Protein AF-A0A133UL22-F1 (afdb_monomer_lite)

Organism: NCBI:txid1698266

Sequence (273 aa):
MSITKVENKSDILEKDETFLEKEDNTPSPSKIKEKVETVENEIEDLLSSQWSYAKQMLKFSFSSWIFGLSFFIASLIIYKGPEFLLKIPPLSLSLLVGACAAPITIASIFLRNKNKRIQKLKNKKSKLLSQYEKALILSEKKKEEILHSLLRHDVKNKIRIAQGYHKILQKFELSEEVKDYLKKANKAIRKSTDIIEKVRTLREIRNENMVKNIKINPILEKLIANNKDIADQNNIQIKKKATDCKIRGGELLEELFSNLIENSIKHSNGNKI

Radius of gyration: 40.69 Å; chains: 1; bounding box: 82×51×120 Å

Structure (mmCIF, N/CA/C/O backbone):
data_AF-A0A133UL22-F1
#
_entry.id   AF-A0A133UL22-F1
#
loop_
_atom_site.group_PDB
_atom_site.id
_atom_site.type_symbol
_atom_site.label_atom_id
_atom_site.label_alt_id
_atom_site.label_comp_id
_atom_site.label_asym_id
_atom_site.label_entity_id
_atom_site.label_seq_id
_atom_site.pdbx_PDB_ins_code
_atom_site.Cartn_x
_atom_site.Cartn_y
_atom_site.Cartn_z
_atom_site.occupancy
_atom_site.B_iso_or_equiv
_atom_site.auth_seq_id
_atom_site.auth_comp_id
_atom_site.auth_asym_id
_atom_site.auth_atom_id
_atom_site.pdbx_PDB_model_num
ATOM 1 N N . MET A 1 1 ? 49.008 -25.487 -25.900 1.00 32.69 1 MET A N 1
ATOM 2 C CA . MET A 1 1 ? 49.027 -25.010 -24.501 1.00 32.69 1 MET A CA 1
ATOM 3 C C . MET A 1 1 ? 48.765 -23.510 -24.567 1.00 32.69 1 MET A C 1
ATOM 5 O O . MET A 1 1 ? 49.600 -22.813 -25.106 1.00 32.69 1 MET A O 1
ATOM 9 N N . SER A 1 2 ? 47.609 -22.935 -24.260 1.00 32.78 2 SER A N 1
ATOM 10 C CA . SER A 1 2 ? 46.341 -23.421 -23.724 1.00 32.78 2 SER A CA 1
ATOM 11 C C . SER A 1 2 ? 45.253 -22.489 -24.273 1.00 32.78 2 SER A C 1
ATOM 13 O O . SER A 1 2 ? 45.445 -21.277 -24.305 1.00 32.78 2 SER A O 1
ATOM 15 N N . ILE A 1 3 ? 44.142 -23.050 -24.752 1.00 30.89 3 ILE A N 1
ATOM 16 C CA . ILE A 1 3 ? 42.987 -22.295 -25.250 1.00 30.89 3 ILE A CA 1
ATOM 17 C C . ILE A 1 3 ? 42.166 -21.895 -24.023 1.00 30.89 3 ILE A C 1
ATOM 19 O O . ILE A 1 3 ? 41.494 -22.733 -23.424 1.00 30.89 3 ILE A O 1
ATOM 23 N N . THR A 1 4 ? 42.264 -20.635 -23.604 1.00 34.78 4 THR A N 1
ATOM 24 C CA . THR A 1 4 ? 41.482 -20.118 -22.479 1.00 34.78 4 THR A CA 1
ATOM 25 C C . THR A 1 4 ? 40.051 -19.866 -22.942 1.00 34.78 4 THR A C 1
ATOM 27 O O . THR A 1 4 ? 39.768 -18.993 -23.760 1.00 34.78 4 THR A O 1
ATOM 30 N N . LYS A 1 5 ? 39.165 -20.703 -22.415 1.00 39.56 5 LYS A N 1
ATOM 31 C CA . LYS A 1 5 ? 37.714 -20.724 -22.560 1.00 39.56 5 LYS A CA 1
ATOM 32 C C . LYS A 1 5 ? 37.115 -19.365 -22.163 1.00 39.56 5 LYS A C 1
ATOM 34 O O . LYS A 1 5 ? 36.991 -19.057 -20.982 1.00 39.56 5 LYS A O 1
ATOM 39 N N . VAL A 1 6 ? 36.755 -18.544 -23.149 1.00 39.84 6 VAL A N 1
ATOM 40 C CA . VAL A 1 6 ? 35.890 -17.373 -22.947 1.00 39.84 6 VAL A CA 1
ATOM 41 C C . VAL A 1 6 ? 34.466 -17.904 -22.818 1.00 39.84 6 VAL A C 1
ATOM 43 O O . VAL A 1 6 ? 33.781 -18.131 -23.812 1.00 39.84 6 VAL A O 1
ATOM 46 N N . GLU A 1 7 ? 34.044 -18.186 -21.587 1.00 38.69 7 GLU A N 1
ATOM 47 C CA . GLU A 1 7 ? 32.639 -18.459 -21.294 1.00 38.69 7 GLU A CA 1
ATOM 48 C C . GLU A 1 7 ? 31.813 -17.206 -21.605 1.00 38.69 7 GLU A C 1
ATOM 50 O O . GLU A 1 7 ? 32.051 -16.110 -21.092 1.00 38.69 7 GLU A O 1
ATOM 55 N N . ASN A 1 8 ? 30.877 -17.371 -22.536 1.00 39.22 8 ASN A N 1
ATOM 56 C CA . ASN A 1 8 ? 30.059 -16.312 -23.090 1.00 39.22 8 ASN A CA 1
ATOM 57 C C . ASN A 1 8 ? 29.071 -15.831 -22.016 1.00 39.22 8 ASN A C 1
ATOM 59 O O . ASN A 1 8 ? 28.262 -16.601 -21.501 1.00 39.22 8 ASN A O 1
ATOM 63 N N . LYS A 1 9 ? 29.120 -14.542 -21.666 1.00 47.91 9 LYS A N 1
ATOM 64 C CA . LYS A 1 9 ? 28.304 -13.934 -20.594 1.00 47.91 9 LYS A CA 1
ATOM 65 C C . LYS A 1 9 ? 26.791 -13.970 -20.889 1.00 47.91 9 LYS A C 1
ATOM 67 O O . LYS A 1 9 ? 25.994 -13.694 -20.000 1.00 47.91 9 LYS A O 1
ATOM 72 N N . SER A 1 10 ? 26.394 -14.325 -22.117 1.00 44.38 10 SER A N 1
ATOM 73 C CA . SER A 1 10 ? 25.010 -14.644 -22.495 1.00 44.38 10 SER A CA 1
ATOM 74 C C . SER A 1 10 ? 24.503 -15.953 -21.889 1.00 44.38 10 SER A C 1
ATOM 76 O O . SER A 1 10 ? 23.335 -16.026 -21.524 1.00 44.38 10 SER A O 1
ATOM 78 N N . ASP A 1 11 ? 25.372 -16.950 -21.724 1.00 40.31 11 ASP A N 1
ATOM 79 C CA . ASP A 1 11 ? 24.979 -18.311 -21.324 1.00 40.31 11 ASP A CA 1
ATOM 80 C C . ASP A 1 11 ? 24.780 -18.410 -19.803 1.00 40.31 11 ASP A C 1
ATOM 82 O O . ASP A 1 11 ? 24.043 -19.255 -19.299 1.00 40.31 11 ASP A O 1
ATOM 86 N N . ILE A 1 12 ? 25.379 -17.475 -19.057 1.00 47.16 12 ILE A N 1
ATOM 87 C CA . ILE A 1 12 ? 25.137 -17.278 -17.621 1.00 47.16 12 ILE A CA 1
ATOM 88 C C . ILE A 1 12 ? 23.704 -16.757 -17.386 1.00 47.16 12 ILE A C 1
ATOM 90 O O . ILE A 1 12 ? 23.086 -17.074 -16.374 1.00 47.16 12 ILE A O 1
ATOM 94 N N . LEU A 1 13 ? 23.140 -16.005 -18.340 1.00 47.38 13 LEU A N 1
ATOM 95 C CA . LEU A 1 13 ? 21.839 -15.342 -18.204 1.00 47.38 13 LEU A CA 1
ATOM 96 C C . LEU A 1 13 ? 20.642 -16.236 -18.567 1.00 47.38 13 LEU A C 1
ATOM 98 O O . LEU A 1 13 ? 19.561 -16.008 -18.029 1.00 47.38 13 LEU A O 1
ATOM 102 N N . GLU A 1 14 ? 20.818 -17.250 -19.421 1.00 49.66 14 GLU A N 1
ATOM 103 C CA . GLU A 1 14 ? 19.775 -18.259 -19.693 1.00 49.66 14 GLU A CA 1
ATOM 104 C C . GLU A 1 14 ? 19.592 -19.226 -18.512 1.00 49.66 14 GLU A C 1
ATOM 106 O O . GLU A 1 14 ? 18.467 -19.598 -18.177 1.00 49.66 14 GLU A O 1
ATOM 111 N N . LYS A 1 15 ? 20.673 -19.567 -17.796 1.00 46.78 15 LYS A N 1
ATOM 112 C CA . LYS A 1 15 ? 20.584 -20.374 -16.565 1.00 46.78 15 LYS A CA 1
ATOM 113 C C . LYS A 1 15 ? 19.775 -19.684 -15.461 1.00 46.78 15 LYS A C 1
ATOM 115 O O . LYS A 1 15 ? 19.022 -20.351 -14.752 1.00 46.78 15 LYS A O 1
ATOM 120 N N . ASP A 1 16 ? 19.858 -18.360 -15.360 1.00 48.16 16 ASP A N 1
ATOM 121 C CA . ASP A 1 16 ? 19.094 -17.580 -14.378 1.00 48.16 16 ASP A CA 1
ATOM 122 C C . ASP A 1 16 ? 17.591 -17.490 -14.693 1.00 48.16 16 ASP A C 1
ATOM 124 O O . ASP A 1 16 ? 16.791 -17.280 -13.777 1.00 48.16 16 ASP A O 1
ATOM 128 N N . GLU A 1 17 ? 17.176 -17.678 -15.951 1.00 47.56 17 GLU A N 1
ATOM 129 C CA . GLU A 1 17 ? 15.751 -17.753 -16.309 1.00 47.56 17 GLU A CA 1
ATOM 130 C C . GLU A 1 17 ? 15.117 -19.060 -15.806 1.00 47.56 17 GLU A C 1
ATOM 132 O O . GLU A 1 17 ? 14.019 -19.021 -15.255 1.00 47.56 17 GLU A O 1
ATOM 137 N N . THR A 1 18 ? 15.847 -20.183 -15.847 1.00 45.31 18 THR A N 1
ATOM 138 C CA . THR A 1 18 ? 15.368 -21.474 -15.306 1.00 45.31 18 THR A CA 1
ATOM 139 C C . THR A 1 18 ? 15.328 -21.549 -13.775 1.00 45.31 18 THR A C 1
ATOM 141 O O . THR A 1 18 ? 14.604 -22.369 -13.211 1.00 45.31 18 THR A O 1
ATOM 144 N N . PHE A 1 19 ? 16.061 -20.683 -13.067 1.00 42.75 19 PHE A N 1
ATOM 145 C CA . PHE A 1 19 ? 16.041 -20.644 -11.598 1.00 42.75 19 PHE A CA 1
ATOM 146 C C . PHE A 1 19 ? 14.815 -19.901 -11.035 1.00 42.75 19 PHE A C 1
ATOM 148 O O . PHE A 1 19 ? 14.445 -20.100 -9.879 1.00 42.75 19 PHE A O 1
ATOM 155 N N . LEU A 1 20 ? 14.161 -19.058 -11.840 1.00 46.03 20 LEU A N 1
ATOM 156 C CA . LEU A 1 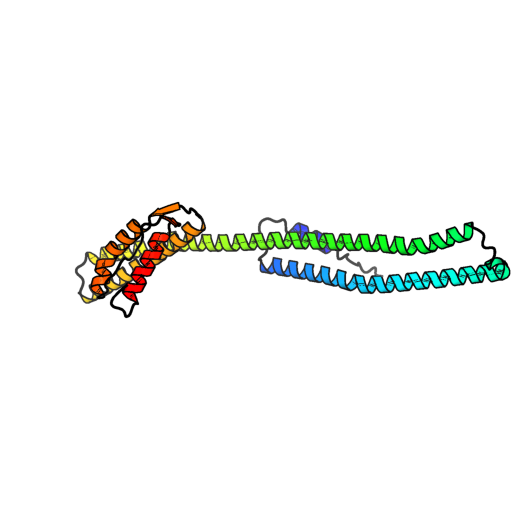20 ? 13.077 -18.173 -11.394 1.00 46.03 20 LEU A CA 1
ATOM 157 C C . LEU A 1 20 ? 11.663 -18.728 -11.634 1.00 46.03 20 LEU A C 1
ATOM 159 O O . LEU A 1 20 ? 10.696 -18.076 -11.248 1.00 46.03 20 LEU A O 1
ATOM 163 N N . GLU A 1 21 ? 11.538 -19.917 -12.228 1.00 45.09 21 GLU A N 1
ATOM 164 C CA . GLU A 1 21 ? 10.256 -20.613 -12.430 1.00 45.09 21 GLU A CA 1
ATOM 165 C C . GLU A 1 21 ? 9.925 -21.635 -11.329 1.00 45.09 21 GLU A C 1
ATOM 167 O O . GLU A 1 21 ? 8.843 -22.216 -11.344 1.00 45.09 21 GLU A O 1
ATOM 172 N N . LYS A 1 22 ? 10.802 -21.845 -10.334 1.00 40.06 22 LYS A N 1
ATOM 173 C CA . LYS A 1 22 ? 10.479 -22.715 -9.192 1.00 40.06 22 LYS A CA 1
ATOM 174 C C . LYS A 1 22 ? 9.630 -21.977 -8.157 1.00 40.06 22 LYS A C 1
ATOM 176 O O . LYS A 1 22 ? 10.065 -21.015 -7.526 1.00 40.06 22 LYS A O 1
ATOM 181 N N . GLU A 1 23 ? 8.428 -22.503 -7.985 1.00 42.91 23 GLU A N 1
ATOM 182 C CA . GLU A 1 23 ? 7.239 -21.976 -7.310 1.00 42.91 23 GLU A CA 1
ATOM 183 C C . GLU A 1 23 ? 7.347 -21.728 -5.788 1.00 42.91 23 GLU A C 1
ATOM 185 O O . GLU A 1 23 ? 6.331 -21.527 -5.141 1.00 42.91 23 GLU A O 1
ATOM 190 N N . ASP A 1 24 ? 8.548 -21.668 -5.200 1.00 44.84 24 ASP A N 1
ATOM 191 C CA . ASP A 1 24 ? 8.712 -21.589 -3.733 1.00 44.84 24 ASP A CA 1
ATOM 192 C C . ASP A 1 24 ? 9.655 -20.483 -3.234 1.00 44.84 24 ASP A C 1
ATOM 194 O O . ASP A 1 24 ? 9.992 -20.398 -2.057 1.00 44.84 24 ASP A O 1
ATOM 198 N N . ASN A 1 25 ? 10.082 -19.579 -4.116 1.00 49.69 25 ASN A N 1
ATOM 199 C CA . ASN A 1 25 ? 10.890 -18.424 -3.731 1.00 49.69 25 ASN A CA 1
ATOM 200 C C . ASN A 1 25 ? 10.448 -17.190 -4.507 1.00 49.69 25 ASN A C 1
ATOM 202 O O . ASN A 1 25 ? 11.162 -16.730 -5.396 1.00 49.69 25 ASN A O 1
ATOM 206 N N . THR A 1 26 ? 9.292 -16.608 -4.168 1.00 55.91 26 THR A N 1
ATOM 207 C CA . THR A 1 26 ? 9.007 -15.232 -4.600 1.00 55.91 26 THR A CA 1
ATOM 208 C C . THR A 1 26 ? 10.126 -14.341 -4.054 1.00 55.91 26 THR A C 1
ATOM 210 O O . THR A 1 26 ? 10.247 -14.207 -2.830 1.00 55.91 26 THR A O 1
ATOM 213 N N . PRO A 1 27 ? 10.998 -13.780 -4.909 1.00 60.22 27 PRO A N 1
ATOM 214 C CA . PRO A 1 27 ? 12.161 -13.056 -4.433 1.00 60.22 27 PRO A CA 1
ATOM 215 C C . PRO A 1 27 ? 11.708 -11.827 -3.638 1.00 60.22 27 PRO A C 1
ATOM 217 O O . PRO A 1 27 ? 10.779 -11.129 -4.039 1.00 60.22 27 PRO A O 1
ATOM 220 N N . SER A 1 28 ? 12.361 -11.576 -2.497 1.00 70.56 28 SER A N 1
ATOM 221 C CA . SER A 1 28 ? 12.118 -10.389 -1.664 1.00 70.56 28 SER A CA 1
ATOM 222 C C . SER A 1 28 ? 12.063 -9.119 -2.531 1.00 70.56 28 SER A C 1
ATOM 224 O O . SER A 1 28 ? 12.903 -8.992 -3.430 1.00 70.56 28 SER A O 1
ATOM 226 N N . PRO A 1 29 ? 11.162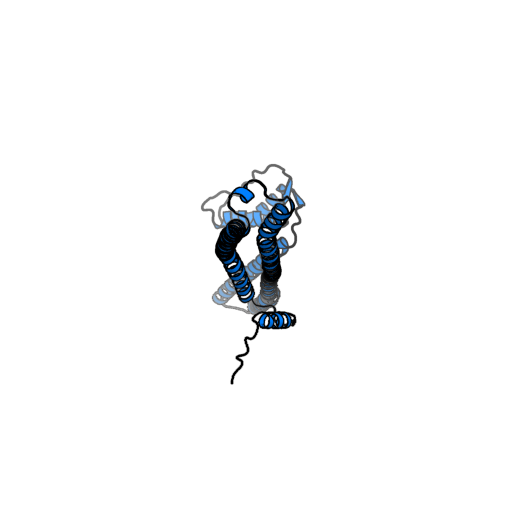 -8.153 -2.254 1.00 75.50 29 PRO A N 1
ATOM 227 C CA . PRO A 1 29 ? 11.090 -6.890 -2.993 1.00 75.50 29 PRO A CA 1
ATOM 228 C C . PRO A 1 29 ? 12.455 -6.202 -3.152 1.00 75.50 29 PRO A C 1
ATOM 230 O O . PRO A 1 29 ? 12.747 -5.649 -4.209 1.00 75.50 29 PRO A O 1
ATOM 233 N N . SER A 1 30 ? 13.335 -6.317 -2.150 1.00 76.31 30 SER A N 1
ATOM 234 C CA . SER A 1 30 ? 14.715 -5.821 -2.214 1.00 76.31 30 SER A CA 1
ATOM 235 C C . SER A 1 30 ? 15.546 -6.459 -3.334 1.00 76.31 30 SER A C 1
ATOM 237 O O . SER A 1 30 ? 16.194 -5.742 -4.090 1.00 76.31 30 SER A O 1
ATOM 239 N N . LYS A 1 31 ? 15.476 -7.786 -3.499 1.00 78.81 31 LYS A N 1
ATOM 240 C CA . LYS A 1 31 ? 16.188 -8.522 -4.559 1.00 78.81 31 LYS A CA 1
ATOM 241 C C . LYS A 1 31 ? 15.656 -8.178 -5.949 1.00 78.81 31 LYS A C 1
ATOM 243 O O . LYS A 1 31 ? 16.409 -8.163 -6.917 1.00 78.81 31 LYS A O 1
ATOM 248 N N . ILE A 1 32 ? 14.351 -7.920 -6.070 1.00 78.81 32 ILE A N 1
ATOM 249 C CA . ILE A 1 32 ? 13.764 -7.498 -7.348 1.00 78.81 32 ILE A CA 1
ATOM 250 C C . ILE A 1 32 ? 14.211 -6.069 -7.684 1.00 78.81 32 ILE A C 1
ATOM 252 O O . ILE A 1 32 ? 14.599 -5.820 -8.822 1.00 78.81 32 ILE A O 1
ATOM 256 N N . LYS A 1 33 ? 14.226 -5.158 -6.701 1.00 79.75 33 LYS A N 1
ATOM 257 C CA . LYS A 1 33 ? 14.720 -3.783 -6.870 1.00 79.75 33 LYS A CA 1
ATOM 258 C C . LYS A 1 33 ? 16.176 -3.754 -7.345 1.00 79.75 33 LYS A C 1
ATOM 260 O O . LYS A 1 33 ? 16.473 -3.075 -8.319 1.00 79.75 33 LYS A O 1
ATOM 265 N N . GLU A 1 34 ? 17.044 -4.551 -6.728 1.00 85.12 34 GLU A N 1
ATOM 266 C CA . GLU A 1 34 ? 18.455 -4.688 -7.121 1.00 85.12 34 GLU A CA 1
ATOM 267 C C . GLU A 1 34 ? 18.609 -5.168 -8.577 1.00 85.12 34 GLU A C 1
ATOM 269 O O . GLU A 1 34 ? 19.404 -4.631 -9.351 1.00 85.12 34 GLU A O 1
ATOM 274 N N . LYS A 1 35 ? 17.792 -6.144 -8.998 1.00 81.56 35 LYS A N 1
ATOM 275 C CA . LYS A 1 35 ? 17.768 -6.604 -10.395 1.00 81.56 35 LYS A CA 1
ATOM 276 C C . LYS A 1 35 ? 17.259 -5.529 -11.359 1.00 81.56 35 LYS A C 1
ATOM 278 O O . LYS A 1 35 ? 17.774 -5.443 -12.470 1.00 81.56 35 LYS A O 1
ATOM 283 N N . VAL A 1 36 ? 16.264 -4.729 -10.968 1.00 84.56 36 VAL A N 1
ATOM 284 C CA . VAL A 1 36 ? 15.774 -3.599 -11.781 1.00 84.56 36 VAL A CA 1
ATOM 285 C C . VAL A 1 36 ? 16.879 -2.564 -11.972 1.00 84.56 36 VAL A C 1
ATOM 287 O O . VAL A 1 36 ? 17.134 -2.177 -13.108 1.00 84.56 36 VAL A O 1
ATOM 290 N N . GLU A 1 37 ? 17.570 -2.191 -10.898 1.00 85.88 37 GLU A N 1
ATOM 291 C CA . GLU A 1 37 ? 18.674 -1.225 -10.914 1.00 85.88 37 GLU A CA 1
ATOM 292 C C . GLU A 1 37 ? 19.849 -1.722 -11.769 1.00 85.88 37 GLU A C 1
ATOM 294 O O . GLU A 1 37 ? 20.384 -0.994 -12.600 1.00 85.88 37 GLU A O 1
ATOM 299 N N . THR A 1 38 ? 20.182 -3.013 -11.677 1.00 88.44 38 THR A N 1
ATOM 300 C CA . THR A 1 38 ? 21.202 -3.633 -12.539 1.00 88.44 38 THR A CA 1
ATOM 301 C C . THR A 1 38 ? 20.825 -3.541 -14.022 1.00 88.44 38 THR A C 1
ATOM 303 O O . THR A 1 38 ? 21.665 -3.217 -14.861 1.00 88.44 38 THR A O 1
ATOM 306 N N . VAL A 1 39 ? 19.558 -3.807 -14.363 1.00 82.69 39 VAL A N 1
ATOM 307 C CA . VAL A 1 39 ? 19.071 -3.708 -15.749 1.00 82.69 39 VAL A CA 1
ATOM 308 C C . VAL A 1 39 ? 19.033 -2.253 -16.226 1.00 82.69 39 VAL A C 1
ATOM 310 O O . VAL A 1 39 ? 19.322 -1.995 -17.392 1.00 82.69 39 VAL A O 1
ATOM 313 N N . GLU A 1 40 ? 18.691 -1.300 -15.358 1.00 85.12 40 GLU A N 1
ATOM 314 C CA . GLU A 1 40 ? 18.753 0.135 -15.664 1.00 85.12 40 GLU A CA 1
ATOM 315 C C . GLU A 1 40 ? 20.178 0.577 -15.987 1.00 85.12 40 GLU A C 1
ATOM 317 O O . GLU A 1 40 ? 20.397 1.156 -17.052 1.00 85.12 40 GLU A O 1
ATOM 322 N N . ASN A 1 41 ? 21.137 0.200 -15.142 1.00 87.75 41 ASN A N 1
ATOM 323 C CA . ASN A 1 41 ? 22.550 0.498 -15.343 1.00 87.75 41 ASN A CA 1
ATOM 324 C C . ASN A 1 41 ? 23.084 -0.126 -16.646 1.00 87.75 41 ASN A C 1
ATOM 326 O O . ASN A 1 41 ? 23.805 0.537 -17.389 1.00 87.75 41 ASN A O 1
ATOM 330 N N . GLU A 1 42 ? 22.696 -1.365 -16.992 1.00 86.12 42 GLU A N 1
ATOM 331 C CA . GLU A 1 42 ? 23.089 -1.977 -18.276 1.00 86.12 42 GLU A CA 1
ATOM 332 C C . GLU A 1 42 ? 22.485 -1.226 -19.476 1.00 86.12 42 GLU A C 1
ATOM 334 O O . GLU A 1 42 ? 23.144 -1.057 -20.503 1.00 86.12 42 GLU A O 1
ATOM 339 N N . ILE A 1 43 ? 21.239 -0.752 -19.376 1.00 83.06 43 ILE A N 1
ATOM 340 C CA . ILE A 1 43 ? 20.620 0.052 -20.440 1.00 83.06 43 ILE A CA 1
ATOM 341 C C . ILE A 1 43 ? 21.360 1.384 -20.604 1.00 83.06 43 ILE A C 1
ATOM 343 O O . ILE A 1 43 ? 21.622 1.788 -21.738 1.00 83.06 43 ILE A O 1
ATOM 347 N N . GLU A 1 44 ? 21.691 2.057 -19.505 1.00 85.94 44 GLU A N 1
ATOM 348 C CA . GLU A 1 44 ? 22.386 3.344 -19.522 1.00 85.94 44 GLU A CA 1
ATOM 349 C C . GLU A 1 44 ? 23.809 3.227 -20.082 1.00 85.94 44 GLU A C 1
ATOM 351 O O . GLU A 1 44 ? 24.193 4.007 -20.957 1.00 85.94 44 GLU A O 1
ATOM 356 N N . ASP A 1 45 ? 24.553 2.193 -19.683 1.00 86.38 45 ASP A N 1
ATOM 357 C CA . ASP A 1 45 ? 25.870 1.880 -20.243 1.00 86.38 45 ASP A CA 1
ATOM 358 C C . ASP A 1 45 ? 25.787 1.605 -21.754 1.00 86.38 45 ASP A C 1
ATOM 360 O O . ASP A 1 45 ? 26.533 2.166 -22.561 1.00 86.38 45 ASP A O 1
ATOM 364 N N . LEU A 1 46 ? 24.793 0.821 -22.189 1.00 81.44 46 LEU A N 1
ATOM 365 C CA . LEU A 1 46 ? 24.582 0.561 -23.612 1.00 81.44 46 LEU A CA 1
ATOM 366 C C . LEU A 1 46 ? 24.235 1.832 -24.400 1.00 81.44 46 LEU A C 1
ATOM 368 O O . LEU A 1 46 ? 24.655 1.945 -25.554 1.00 81.44 46 LEU A O 1
ATOM 372 N N . LEU A 1 47 ? 23.481 2.768 -23.816 1.00 79.31 47 LEU A N 1
ATOM 373 C CA . LEU A 1 47 ? 23.105 4.036 -24.449 1.00 79.31 47 LEU A CA 1
ATOM 374 C C . LEU A 1 47 ? 24.275 5.024 -24.523 1.00 79.31 47 LEU A C 1
ATOM 376 O O . LEU A 1 47 ? 24.481 5.635 -25.574 1.00 79.31 47 LEU A O 1
ATOM 380 N N . SER A 1 48 ? 25.055 5.165 -23.451 1.00 79.38 48 SER A N 1
ATOM 381 C CA . SER A 1 48 ? 26.220 6.060 -23.411 1.00 79.38 48 SER A CA 1
ATOM 382 C C . SER A 1 48 ? 27.315 5.595 -24.380 1.00 79.38 48 SER A C 1
ATOM 384 O O . SER A 1 48 ? 27.889 6.391 -25.130 1.00 79.38 48 SER A O 1
ATOM 386 N N . SER A 1 49 ? 27.508 4.278 -24.466 1.00 77.44 49 SER A N 1
ATOM 387 C CA . SER A 1 49 ? 28.388 3.618 -25.424 1.00 77.44 49 SER A CA 1
ATOM 388 C C . SER A 1 49 ? 27.998 3.939 -26.878 1.00 77.44 49 SER A C 1
ATOM 390 O O . SER A 1 49 ? 28.860 4.295 -27.687 1.00 77.44 49 SER A O 1
ATOM 392 N N . GLN A 1 50 ? 26.701 3.923 -27.225 1.00 72.19 50 GLN A N 1
ATOM 393 C CA . GLN A 1 50 ? 26.241 4.159 -28.605 1.00 72.19 50 GLN A CA 1
ATOM 394 C C . GLN A 1 50 ? 26.742 5.476 -29.205 1.00 72.19 50 GLN A C 1
ATOM 396 O O . GLN A 1 50 ? 27.174 5.493 -30.358 1.00 72.19 50 GLN A O 1
ATOM 401 N N . TRP A 1 51 ? 26.714 6.566 -28.438 1.00 69.50 51 TRP A N 1
ATOM 402 C CA . TRP A 1 51 ? 27.103 7.887 -28.935 1.00 69.50 51 TRP A CA 1
ATOM 403 C C . TRP A 1 51 ? 28.591 7.978 -29.272 1.00 69.50 51 TRP A C 1
ATOM 405 O O . TRP A 1 51 ? 28.963 8.539 -30.306 1.00 69.50 51 TRP A O 1
ATOM 415 N N . SER A 1 52 ? 29.446 7.393 -28.432 1.00 72.88 52 SER A N 1
ATOM 416 C CA . SER A 1 52 ? 30.894 7.378 -28.655 1.00 72.88 52 SER A CA 1
ATOM 417 C C . SER A 1 52 ? 31.268 6.515 -29.866 1.00 72.88 52 SER A C 1
ATOM 419 O O . SER A 1 52 ? 31.990 6.964 -30.763 1.00 72.88 52 SER A O 1
ATOM 421 N N . TYR A 1 53 ? 30.697 5.308 -29.952 1.00 72.00 53 TYR A N 1
ATOM 422 C CA . TYR A 1 53 ? 30.977 4.373 -31.044 1.00 72.00 53 TYR A CA 1
ATOM 423 C C . TYR A 1 53 ? 30.414 4.843 -32.387 1.00 72.00 53 TYR A C 1
ATOM 425 O O . TYR A 1 53 ? 31.121 4.770 -33.390 1.00 72.00 53 TYR A O 1
ATOM 433 N N . ALA A 1 54 ? 29.193 5.387 -32.429 1.00 71.38 54 ALA A N 1
ATOM 434 C CA . ALA A 1 54 ? 28.630 5.946 -33.659 1.00 71.38 54 ALA A CA 1
ATOM 435 C C . ALA A 1 54 ? 29.497 7.095 -34.198 1.00 71.38 54 ALA A C 1
ATOM 437 O O . ALA A 1 54 ? 29.775 7.159 -35.396 1.00 71.38 54 ALA A O 1
ATOM 438 N N . LYS A 1 55 ? 30.003 7.962 -33.309 1.00 74.44 55 LYS A N 1
ATOM 439 C CA . LYS A 1 55 ? 30.901 9.064 -33.677 1.00 74.44 55 LYS A CA 1
ATOM 440 C C . LYS A 1 55 ? 32.234 8.561 -34.236 1.00 74.44 55 LYS A C 1
ATOM 442 O O . LYS A 1 55 ? 32.710 9.109 -35.228 1.00 74.44 55 LYS A O 1
ATOM 447 N N . GLN A 1 56 ? 32.838 7.534 -33.635 1.00 75.12 56 GLN A N 1
ATOM 448 C CA . GLN A 1 56 ? 34.064 6.924 -34.167 1.00 75.12 56 GLN A CA 1
ATOM 449 C C . GLN A 1 56 ? 33.817 6.229 -35.511 1.00 75.12 56 GLN A C 1
ATOM 451 O O . GLN A 1 56 ? 34.572 6.444 -36.453 1.00 75.12 56 GLN A O 1
ATOM 456 N N . MET A 1 57 ? 32.739 5.455 -35.636 1.00 73.31 57 MET A N 1
ATOM 457 C CA . MET A 1 57 ? 32.418 4.707 -36.853 1.00 73.31 57 MET A CA 1
ATOM 458 C C . MET A 1 57 ? 32.110 5.632 -38.037 1.00 73.31 57 MET A C 1
ATOM 460 O O . MET A 1 57 ? 32.562 5.371 -39.152 1.00 73.31 57 MET A O 1
ATOM 464 N N . LEU A 1 58 ? 31.416 6.751 -37.794 1.00 72.88 58 LEU A N 1
ATOM 465 C CA . LEU A 1 58 ? 31.224 7.800 -38.796 1.00 72.88 58 LEU A CA 1
ATOM 466 C C . LEU A 1 58 ? 32.564 8.398 -39.224 1.00 72.88 58 LEU A C 1
ATOM 468 O O . LEU A 1 58 ? 32.827 8.466 -40.420 1.00 72.88 58 LEU A O 1
ATOM 472 N N . LYS A 1 59 ? 33.444 8.756 -38.277 1.00 77.81 59 LYS A N 1
ATOM 473 C CA . LYS A 1 59 ? 34.790 9.262 -38.599 1.00 77.81 59 LYS A CA 1
ATOM 474 C C . LYS A 1 59 ? 35.581 8.279 -39.468 1.00 77.81 59 LYS A C 1
ATOM 476 O O . LYS A 1 59 ? 36.094 8.692 -40.499 1.00 77.81 59 LYS A O 1
ATOM 481 N N . PHE A 1 60 ? 35.622 6.992 -39.114 1.00 78.62 60 PHE A N 1
ATOM 482 C CA . PHE A 1 60 ? 36.300 5.966 -39.918 1.00 78.62 60 PHE A CA 1
ATOM 483 C C . PHE A 1 60 ? 35.673 5.788 -41.303 1.00 78.62 60 PHE A C 1
ATOM 485 O O . PHE A 1 60 ? 36.401 5.649 -42.282 1.00 78.62 60 PHE A O 1
ATOM 492 N N . SER A 1 61 ? 34.342 5.841 -41.403 1.00 73.06 61 SER A N 1
ATOM 493 C CA . SER A 1 61 ? 33.631 5.743 -42.684 1.00 73.06 61 SER A CA 1
ATOM 494 C C . SER A 1 61 ? 33.940 6.939 -43.591 1.00 73.06 61 SER A C 1
ATOM 496 O O . SER A 1 61 ? 34.242 6.748 -44.765 1.00 73.06 61 SER A O 1
ATOM 498 N N . PHE A 1 62 ? 33.952 8.162 -43.044 1.00 75.25 62 PHE A N 1
ATOM 499 C CA . PHE A 1 62 ? 34.359 9.369 -43.770 1.00 75.25 62 PHE A CA 1
ATOM 500 C C . PHE A 1 62 ? 35.833 9.316 -44.190 1.00 75.25 62 PHE A C 1
ATOM 502 O O . PHE A 1 62 ? 36.148 9.610 -45.340 1.00 75.25 62 PHE A O 1
ATOM 509 N N . SER A 1 63 ? 36.736 8.898 -43.298 1.00 80.25 63 SER A N 1
ATOM 510 C CA . SER A 1 63 ? 38.163 8.762 -43.614 1.00 80.25 63 SER A CA 1
ATOM 511 C C . SER A 1 63 ? 38.422 7.698 -44.682 1.00 80.25 63 SER A C 1
ATOM 513 O O . SER A 1 63 ? 39.181 7.947 -45.613 1.00 80.25 63 SER A O 1
ATOM 515 N N . SER A 1 64 ? 37.768 6.536 -44.588 1.00 77.06 64 SER A N 1
ATOM 516 C CA . SER A 1 64 ? 37.877 5.464 -45.583 1.00 77.06 64 SER A CA 1
ATOM 517 C C . SER A 1 64 ? 37.336 5.902 -46.945 1.00 77.06 64 SER A C 1
ATOM 519 O O . SER A 1 64 ? 37.949 5.598 -47.966 1.00 77.06 64 SER A O 1
ATOM 521 N N . TRP A 1 65 ? 36.254 6.687 -46.964 1.00 77.06 65 TRP A N 1
ATOM 522 C CA . TRP A 1 65 ? 35.706 7.260 -48.191 1.00 77.06 65 TRP A CA 1
ATOM 523 C C . TRP A 1 65 ? 36.658 8.266 -48.850 1.00 77.06 65 TRP A C 1
ATOM 525 O O . TRP A 1 65 ? 36.955 8.128 -50.034 1.00 77.06 65 TRP A O 1
ATOM 535 N N . ILE A 1 66 ? 37.195 9.226 -48.088 1.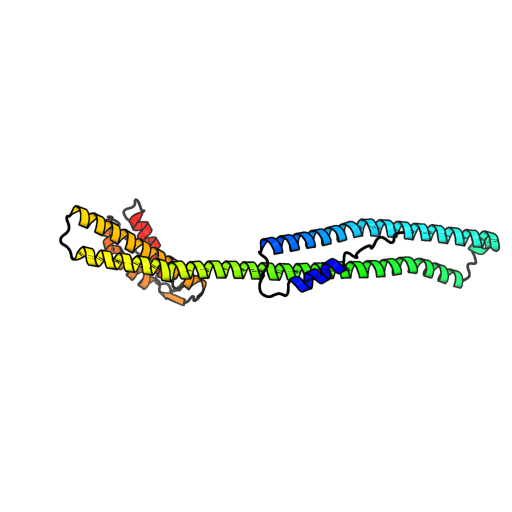00 79.69 66 ILE A N 1
ATOM 536 C CA . ILE A 1 66 ? 38.163 10.217 -48.593 1.00 79.69 66 ILE A CA 1
ATOM 537 C C . ILE A 1 66 ? 39.405 9.515 -49.150 1.00 79.69 66 ILE A C 1
ATOM 539 O O . ILE A 1 66 ? 39.887 9.863 -50.227 1.00 79.69 66 ILE A O 1
ATOM 543 N N . PHE A 1 67 ? 39.906 8.502 -48.441 1.00 80.69 67 PHE A N 1
ATOM 544 C CA . PHE A 1 67 ? 41.090 7.758 -48.854 1.00 80.69 67 PHE A CA 1
ATOM 545 C C . PHE A 1 67 ? 40.834 6.921 -50.116 1.00 80.69 67 PHE A C 1
ATOM 547 O O . PHE A 1 67 ? 41.641 6.948 -51.042 1.00 80.69 67 PHE A O 1
ATOM 554 N N . GLY A 1 68 ? 39.688 6.234 -50.193 1.00 79.12 68 GLY A N 1
ATOM 555 C CA . GLY A 1 68 ? 39.287 5.465 -51.372 1.00 79.12 68 GLY A CA 1
ATOM 556 C C . GLY A 1 68 ? 39.066 6.344 -52.605 1.00 79.12 68 GLY A C 1
ATOM 557 O O . GLY A 1 68 ? 39.525 6.001 -53.693 1.00 79.12 68 GLY A O 1
ATOM 558 N N . LEU A 1 69 ? 38.434 7.509 -52.430 1.00 77.00 69 LEU A N 1
ATOM 559 C CA . LEU A 1 69 ? 38.236 8.490 -53.498 1.00 77.00 69 LEU A CA 1
ATOM 560 C C . LEU A 1 69 ? 39.568 9.071 -53.985 1.00 77.00 69 LEU A C 1
ATOM 562 O O . LEU A 1 69 ? 39.802 9.150 -55.189 1.00 77.00 69 LEU A O 1
ATOM 566 N N . SER A 1 70 ? 40.454 9.423 -53.052 1.00 81.00 70 SER A N 1
ATOM 567 C CA . SER A 1 70 ? 41.796 9.923 -53.357 1.00 81.00 70 SER A CA 1
ATOM 568 C C . SER A 1 70 ? 42.615 8.896 -54.146 1.00 81.00 70 SER A C 1
ATOM 570 O O . SER A 1 70 ? 43.163 9.216 -55.201 1.00 81.00 70 SER A O 1
ATOM 572 N N . PHE A 1 71 ? 42.622 7.634 -53.703 1.00 80.00 71 PHE A N 1
ATOM 573 C CA . PHE A 1 71 ? 43.325 6.545 -54.384 1.00 80.00 71 PHE A CA 1
ATOM 574 C C . PHE A 1 71 ? 42.770 6.279 -55.790 1.00 80.00 71 PHE A C 1
ATOM 576 O O . PHE A 1 71 ? 43.532 6.088 -56.738 1.00 80.00 71 PHE A O 1
ATOM 583 N N . PHE A 1 72 ? 41.446 6.315 -55.949 1.00 79.56 72 PHE A N 1
ATOM 584 C CA . PHE A 1 72 ? 40.788 6.123 -57.239 1.00 79.56 72 PHE A CA 1
ATOM 585 C C . PHE A 1 72 ? 41.124 7.239 -58.239 1.00 79.56 72 PHE A C 1
ATOM 587 O O . PHE A 1 72 ? 41.485 6.955 -59.381 1.00 79.56 72 PHE A O 1
ATOM 594 N N . ILE A 1 73 ? 41.064 8.503 -57.802 1.00 78.19 73 ILE A N 1
ATOM 595 C CA . ILE A 1 73 ? 41.425 9.662 -58.630 1.00 78.19 73 ILE A CA 1
ATOM 596 C C . ILE A 1 73 ? 42.908 9.602 -59.015 1.00 78.19 73 ILE A C 1
ATOM 598 O O . ILE A 1 73 ? 43.236 9.772 -60.188 1.00 78.19 73 ILE A O 1
ATOM 602 N N . ALA A 1 74 ? 43.800 9.294 -58.068 1.00 80.31 74 ALA A N 1
ATOM 603 C CA . ALA A 1 74 ? 45.230 9.147 -58.341 1.00 80.31 74 ALA A CA 1
ATOM 604 C C . ALA A 1 74 ? 45.508 8.034 -59.365 1.00 80.31 74 ALA A C 1
ATOM 606 O O . ALA A 1 74 ? 46.264 8.237 -60.313 1.00 80.31 74 ALA A O 1
ATOM 607 N N . SER A 1 75 ? 44.847 6.881 -59.223 1.00 80.62 75 SER A N 1
ATOM 608 C CA . SER A 1 75 ? 44.985 5.760 -60.157 1.00 80.62 75 SER A CA 1
ATOM 609 C C . SER A 1 75 ? 44.494 6.115 -61.569 1.00 80.62 75 SER A C 1
ATOM 611 O O . SER A 1 75 ? 45.154 5.782 -62.555 1.00 80.62 75 SER A O 1
ATOM 613 N N . LEU A 1 76 ? 43.392 6.868 -61.684 1.00 76.75 76 LEU A N 1
ATOM 614 C CA . LEU A 1 76 ? 42.883 7.372 -62.965 1.00 76.75 76 LEU A CA 1
ATOM 615 C C . LEU A 1 76 ? 43.844 8.356 -63.642 1.00 76.75 76 LEU A C 1
ATOM 617 O O . LEU A 1 76 ? 44.075 8.237 -64.846 1.00 76.75 76 LEU A O 1
ATOM 621 N N . ILE A 1 77 ? 44.413 9.295 -62.880 1.00 79.06 77 ILE A N 1
ATOM 622 C CA . ILE A 1 77 ? 45.370 10.284 -63.398 1.00 79.06 77 ILE A CA 1
ATOM 623 C C . ILE A 1 77 ? 46.624 9.583 -63.932 1.00 79.06 77 ILE A C 1
ATOM 625 O O . ILE A 1 77 ? 47.081 9.913 -65.024 1.00 79.06 77 ILE A O 1
ATOM 629 N N . ILE A 1 78 ? 47.147 8.593 -63.200 1.00 83.94 78 ILE A N 1
ATOM 630 C CA . ILE A 1 78 ? 48.347 7.840 -63.597 1.00 83.94 78 ILE A CA 1
ATOM 631 C C . ILE A 1 78 ? 48.107 7.048 -64.889 1.00 83.94 78 ILE A C 1
ATOM 633 O O . ILE A 1 78 ? 48.984 7.002 -65.747 1.00 83.94 78 ILE A O 1
ATOM 637 N N . TYR A 1 79 ? 46.936 6.425 -65.046 1.00 79.56 79 TYR A N 1
ATOM 638 C CA . TYR A 1 79 ? 46.692 5.508 -66.164 1.00 79.56 79 TYR A CA 1
ATOM 639 C C . TYR A 1 79 ? 46.156 6.190 -67.432 1.00 79.56 79 TYR A C 1
ATOM 641 O O . TYR A 1 79 ? 46.397 5.708 -68.536 1.00 79.56 79 TYR A O 1
ATOM 649 N N . LYS A 1 80 ? 45.393 7.284 -67.301 1.00 77.88 80 LYS A N 1
ATOM 650 C CA . LYS A 1 80 ? 44.697 7.935 -68.432 1.00 77.88 80 LYS A CA 1
ATOM 651 C C . LYS A 1 80 ? 45.021 9.419 -68.617 1.00 77.88 80 LYS A C 1
ATOM 653 O O . LYS A 1 80 ? 44.524 10.020 -69.567 1.00 77.88 80 LYS A O 1
ATOM 658 N N . GLY A 1 81 ? 45.851 9.999 -67.751 1.00 77.81 81 GLY A N 1
ATOM 659 C CA . GLY A 1 81 ? 46.219 11.412 -67.789 1.00 77.81 81 GLY A CA 1
ATOM 660 C C . GLY A 1 81 ? 45.161 12.352 -67.182 1.00 77.81 81 GLY A C 1
ATOM 661 O O . GLY A 1 81 ? 44.015 11.958 -66.947 1.00 77.81 81 GLY A O 1
ATOM 662 N N . PRO A 1 82 ? 45.531 13.618 -66.911 1.00 74.56 82 PRO A N 1
ATOM 663 C CA . PRO A 1 82 ? 44.688 14.575 -66.187 1.00 74.56 82 PRO A CA 1
ATOM 664 C C . PRO A 1 82 ? 43.457 15.044 -66.980 1.00 74.56 82 PRO A C 1
ATOM 666 O O . PRO A 1 82 ? 42.437 15.383 -66.383 1.00 74.56 82 PRO A O 1
ATOM 669 N N . GLU A 1 83 ? 43.504 15.014 -68.315 1.00 71.19 83 GLU A N 1
ATOM 670 C CA . GLU A 1 83 ? 42.392 15.452 -69.175 1.00 71.19 83 GLU A CA 1
ATOM 671 C C . GLU A 1 83 ? 41.159 14.534 -69.093 1.00 71.19 83 GLU A C 1
ATOM 673 O O . GLU A 1 83 ? 40.036 14.952 -69.383 1.00 71.19 83 GLU A O 1
ATOM 678 N N . PHE A 1 84 ? 41.335 13.284 -68.647 1.00 67.44 84 PHE A N 1
ATOM 679 C CA . PHE A 1 84 ? 40.254 12.300 -68.546 1.00 67.44 84 PHE A CA 1
ATOM 680 C C . PHE A 1 84 ? 39.276 12.594 -67.392 1.00 67.44 84 PHE A C 1
ATOM 682 O O . PHE A 1 84 ? 38.145 12.105 -67.402 1.00 67.44 84 PHE A O 1
ATOM 689 N N . LEU A 1 85 ? 39.664 13.443 -66.430 1.00 63.59 85 LEU A N 1
ATOM 690 C CA . LEU A 1 85 ? 38.810 13.857 -65.308 1.00 63.59 85 LEU A CA 1
ATOM 691 C C . LEU A 1 85 ? 37.572 14.657 -65.752 1.00 63.59 85 LEU A C 1
ATOM 693 O O . LEU A 1 85 ? 36.576 14.676 -65.036 1.00 63.59 85 LEU A O 1
ATOM 697 N N . LEU A 1 86 ? 37.603 15.276 -66.937 1.00 63.16 86 LEU A N 1
ATOM 698 C CA . LEU A 1 86 ? 36.464 16.006 -67.512 1.00 63.16 86 LEU A CA 1
ATOM 699 C C . LEU A 1 86 ? 35.557 15.121 -68.392 1.00 63.16 86 LEU A C 1
ATOM 701 O O . LEU A 1 86 ? 34.459 15.539 -68.750 1.00 63.16 86 LEU A O 1
ATOM 705 N N . LYS A 1 87 ? 35.980 13.890 -68.724 1.00 67.88 87 LYS A N 1
ATOM 706 C CA . LYS A 1 87 ? 35.244 12.919 -69.565 1.00 67.88 87 LYS A CA 1
ATOM 707 C C . LYS A 1 87 ? 34.980 11.607 -68.819 1.00 67.88 87 LYS A C 1
ATOM 709 O O . LYS A 1 87 ? 35.231 10.515 -69.329 1.00 67.88 87 LYS A O 1
ATOM 714 N N . ILE A 1 88 ? 34.485 11.707 -67.589 1.00 67.19 88 ILE A N 1
ATOM 715 C CA . ILE A 1 88 ? 34.204 10.540 -66.747 1.00 67.19 88 ILE A CA 1
ATOM 716 C C . ILE A 1 88 ? 33.064 9.709 -67.376 1.00 67.19 88 ILE A C 1
ATOM 718 O O . ILE A 1 88 ? 31.962 10.230 -67.559 1.00 67.19 88 ILE A O 1
ATOM 722 N N . PRO A 1 89 ? 33.284 8.420 -67.712 1.00 72.06 89 PRO A N 1
ATOM 723 C CA . PRO A 1 89 ? 32.245 7.577 -68.292 1.00 72.06 89 PRO A CA 1
ATOM 724 C C . PRO A 1 89 ? 31.141 7.278 -67.258 1.00 72.06 89 PRO A C 1
ATOM 726 O O . PRO A 1 89 ? 31.463 6.993 -66.098 1.00 72.06 89 PRO A O 1
ATOM 729 N N . PRO A 1 90 ? 29.854 7.243 -67.657 1.00 70.12 90 PRO A N 1
ATOM 730 C CA . PRO A 1 90 ? 28.713 7.104 -66.740 1.00 70.12 90 PRO A CA 1
ATOM 731 C C . PRO A 1 90 ? 28.801 5.913 -65.768 1.00 70.12 90 PRO A C 1
ATOM 733 O O . PRO A 1 90 ? 28.402 6.032 -64.613 1.00 70.12 90 PRO A O 1
ATOM 736 N N . LEU A 1 91 ? 29.394 4.786 -66.189 1.00 67.38 91 LEU A N 1
ATOM 737 C CA . LEU A 1 91 ? 29.583 3.593 -65.345 1.00 67.38 91 LEU A CA 1
ATOM 738 C C . LEU A 1 91 ? 30.449 3.840 -64.098 1.00 67.38 91 LEU A C 1
ATOM 740 O O . LEU A 1 91 ? 30.210 3.243 -63.049 1.00 67.38 91 LEU A O 1
ATOM 744 N N . SER A 1 92 ? 31.453 4.713 -64.193 1.00 68.94 92 SER A N 1
ATOM 745 C CA . SER A 1 92 ? 32.325 5.025 -63.051 1.00 68.94 92 SER A CA 1
ATOM 746 C C . SER A 1 92 ? 31.619 5.872 -61.987 1.00 68.94 92 SER A C 1
ATOM 748 O O . SER A 1 92 ? 31.942 5.767 -60.804 1.00 68.94 92 SER A O 1
ATOM 750 N N . LEU A 1 93 ? 30.576 6.612 -62.381 1.00 66.44 93 LEU A N 1
ATOM 751 C CA . LEU A 1 93 ? 29.687 7.318 -61.460 1.00 66.44 93 LEU A CA 1
ATOM 752 C C . LEU A 1 93 ? 28.867 6.329 -60.610 1.00 66.44 93 LEU A C 1
ATOM 754 O O . LEU A 1 93 ? 28.713 6.522 -59.406 1.00 66.44 93 LEU A O 1
ATOM 758 N N . SER A 1 94 ? 28.387 5.230 -61.205 1.00 68.56 94 SER A N 1
ATOM 759 C CA . SER A 1 94 ? 27.628 4.189 -60.494 1.00 68.56 94 SER A CA 1
ATOM 760 C C . SER A 1 94 ? 28.472 3.439 -59.457 1.00 68.56 94 SER A C 1
ATOM 762 O O . SER A 1 94 ? 27.978 3.131 -58.372 1.00 68.56 94 SER A O 1
ATOM 764 N N . LEU A 1 95 ? 29.755 3.188 -59.749 1.00 68.19 95 LEU A N 1
ATOM 765 C CA . LEU A 1 95 ? 30.681 2.555 -58.800 1.00 68.19 95 LEU A CA 1
ATOM 766 C C . LEU A 1 95 ? 30.934 3.444 -57.569 1.00 68.19 95 LEU A C 1
ATOM 768 O O . LEU A 1 95 ? 30.978 2.955 -56.439 1.00 68.19 95 LEU A O 1
ATOM 772 N N . LEU A 1 96 ? 31.047 4.758 -57.788 1.00 68.25 96 LEU A N 1
ATOM 773 C CA . LEU A 1 96 ? 31.255 5.754 -56.738 1.00 68.25 96 LEU A CA 1
ATOM 774 C C . LEU A 1 96 ? 30.050 5.845 -55.785 1.00 68.25 96 LEU A C 1
ATOM 776 O O . LEU A 1 96 ? 30.221 5.901 -54.567 1.00 68.25 96 LEU A O 1
ATOM 780 N N . VAL A 1 97 ? 28.829 5.794 -56.325 1.00 67.62 97 VAL A N 1
ATOM 781 C CA . VAL A 1 97 ? 27.591 5.774 -55.527 1.00 67.62 97 VAL A CA 1
ATOM 782 C C . VAL A 1 97 ? 27.483 4.488 -54.695 1.00 67.62 97 VAL A C 1
ATOM 784 O O . VAL A 1 97 ? 27.099 4.543 -53.525 1.00 67.62 97 VAL A O 1
ATOM 787 N N . GLY A 1 98 ? 27.885 3.337 -55.247 1.00 65.25 98 GLY A N 1
ATOM 788 C CA . GLY A 1 98 ? 27.924 2.063 -54.518 1.00 65.25 98 GLY A CA 1
ATOM 789 C C . GLY A 1 98 ? 28.894 2.068 -53.328 1.00 65.25 98 GLY A C 1
ATOM 790 O O . GLY A 1 98 ? 28.565 1.548 -52.259 1.00 65.25 98 GLY A O 1
ATOM 791 N N . ALA A 1 99 ? 30.049 2.726 -53.467 1.00 68.81 99 ALA A N 1
ATOM 792 C CA . ALA A 1 99 ? 31.033 2.868 -52.391 1.00 68.81 99 ALA A CA 1
ATOM 793 C C . ALA A 1 99 ? 30.514 3.713 -51.208 1.00 68.81 99 ALA A C 1
ATOM 795 O O . ALA A 1 99 ? 30.839 3.423 -50.057 1.00 68.81 99 ALA A O 1
ATOM 796 N N . CYS A 1 100 ? 29.652 4.704 -51.464 1.00 67.75 100 CYS A N 1
ATOM 797 C CA . CYS A 1 100 ? 28.984 5.482 -50.413 1.00 67.75 100 CYS A CA 1
ATOM 798 C C . CYS A 1 100 ? 27.887 4.689 -49.681 1.00 67.75 100 CYS A C 1
ATOM 800 O O . CYS A 1 100 ? 27.592 4.969 -48.519 1.00 67.75 100 CYS A O 1
ATOM 802 N N . ALA A 1 101 ? 27.272 3.701 -50.338 1.00 71.56 101 ALA A N 1
ATOM 803 C CA . ALA A 1 101 ? 26.146 2.954 -49.782 1.00 71.56 101 ALA A CA 1
ATOM 804 C C . ALA A 1 101 ? 26.570 1.883 -48.758 1.00 71.56 101 ALA A C 1
ATOM 806 O O . ALA A 1 101 ? 25.838 1.634 -47.800 1.00 71.56 101 ALA A O 1
ATOM 807 N N . ALA A 1 102 ? 27.748 1.268 -48.911 1.00 73.12 102 ALA A N 1
ATOM 808 C CA . ALA A 1 102 ? 28.197 0.176 -48.038 1.00 73.12 102 ALA A CA 1
ATOM 809 C C . ALA A 1 102 ? 28.402 0.575 -46.552 1.00 73.12 102 ALA A C 1
ATOM 811 O O . ALA A 1 102 ? 27.943 -0.154 -45.671 1.00 73.12 102 ALA A O 1
ATOM 812 N N . PRO A 1 103 ? 28.999 1.735 -46.210 1.00 74.00 103 PRO A N 1
ATOM 813 C CA . PRO A 1 103 ? 29.114 2.168 -44.814 1.00 74.00 103 PRO A CA 1
ATOM 814 C C . PRO A 1 103 ? 27.754 2.466 -44.170 1.00 74.00 103 PRO A C 1
ATOM 816 O O . PRO A 1 103 ? 27.529 2.150 -43.001 1.00 74.00 103 PRO A O 1
ATOM 819 N N . ILE A 1 104 ? 26.823 3.028 -44.950 1.00 76.81 104 ILE A N 1
ATOM 820 C CA . ILE A 1 104 ? 25.465 3.352 -44.498 1.00 76.81 104 ILE A CA 1
ATOM 821 C C . ILE A 1 104 ? 24.689 2.064 -44.199 1.00 76.81 104 ILE A C 1
ATOM 823 O O . ILE A 1 104 ? 24.034 1.962 -43.158 1.00 76.81 104 ILE A O 1
ATOM 827 N N . THR A 1 105 ? 24.790 1.048 -45.063 1.00 75.38 105 THR A N 1
ATOM 828 C CA . THR A 1 105 ? 24.108 -0.236 -44.847 1.00 75.38 105 THR A CA 1
ATOM 829 C C . THR A 1 105 ? 24.688 -0.989 -43.650 1.00 75.38 105 THR A C 1
ATOM 831 O O . THR A 1 105 ? 23.913 -1.457 -42.812 1.00 75.38 105 THR A O 1
ATOM 834 N N . ILE A 1 106 ? 26.015 -1.025 -43.480 1.00 76.94 106 ILE A N 1
ATOM 835 C CA . ILE A 1 106 ? 26.672 -1.640 -42.312 1.00 76.94 106 ILE A CA 1
ATOM 836 C C . ILE A 1 106 ? 26.255 -0.939 -41.010 1.00 76.94 106 ILE A C 1
ATOM 838 O O . ILE A 1 106 ? 25.836 -1.608 -40.059 1.00 76.94 106 ILE A O 1
ATOM 842 N N . ALA A 1 107 ? 26.291 0.399 -40.970 1.00 76.69 107 ALA A N 1
ATOM 843 C CA . ALA A 1 107 ? 25.835 1.169 -39.813 1.00 76.69 107 ALA A CA 1
ATOM 844 C C . ALA A 1 107 ? 24.357 0.881 -39.490 1.00 76.69 107 ALA A C 1
ATOM 846 O O . ALA A 1 107 ? 24.002 0.668 -38.328 1.00 76.69 107 ALA A O 1
ATOM 847 N N . SER A 1 108 ? 23.500 0.785 -40.514 1.00 78.12 108 SER A N 1
ATOM 848 C CA . SER A 1 108 ? 22.072 0.497 -40.341 1.00 78.12 108 SER A CA 1
ATOM 849 C C . SER A 1 108 ? 21.799 -0.889 -39.733 1.00 78.12 108 SER A C 1
ATOM 851 O O . SER A 1 108 ? 20.952 -1.020 -38.845 1.00 78.12 108 SER A O 1
ATOM 853 N N . ILE A 1 109 ? 22.533 -1.928 -40.155 1.00 80.69 109 ILE A N 1
ATOM 854 C CA . ILE A 1 109 ? 22.394 -3.299 -39.635 1.00 80.69 109 ILE A CA 1
ATOM 855 C C . ILE A 1 109 ? 22.865 -3.362 -38.178 1.00 80.69 109 ILE A C 1
ATOM 857 O O . ILE A 1 109 ? 22.200 -3.962 -37.328 1.00 80.69 109 ILE A O 1
ATOM 861 N N . PHE A 1 110 ? 23.980 -2.702 -37.865 1.00 75.44 110 PHE A N 1
ATOM 862 C CA . PHE A 1 110 ? 24.523 -2.673 -36.511 1.00 75.44 110 PHE A CA 1
ATOM 863 C C . PHE A 1 110 ? 23.592 -1.949 -35.524 1.00 75.44 110 PHE A C 1
ATOM 865 O O . PHE A 1 110 ? 23.286 -2.488 -34.454 1.00 75.44 110 PHE A O 1
ATOM 872 N N . LEU A 1 111 ? 23.061 -0.783 -35.915 1.00 78.56 111 LEU A N 1
ATOM 873 C CA . LEU A 1 111 ? 22.062 -0.033 -35.143 1.00 78.56 111 LEU A CA 1
ATOM 874 C C . LEU A 1 111 ? 20.814 -0.884 -34.868 1.00 78.56 111 LEU A C 1
ATOM 876 O O . LEU A 1 111 ? 20.336 -0.942 -33.734 1.00 78.56 111 LEU A O 1
ATOM 880 N N . ARG A 1 112 ? 20.325 -1.627 -35.871 1.00 80.06 112 ARG A N 1
ATOM 881 C CA . ARG A 1 112 ? 19.188 -2.552 -35.709 1.00 80.06 112 ARG A CA 1
ATOM 882 C C . ARG A 1 112 ? 19.456 -3.624 -34.650 1.00 80.06 112 ARG A C 1
ATOM 884 O O . ARG A 1 112 ? 18.596 -3.865 -33.803 1.00 80.06 112 ARG A O 1
ATOM 891 N N . ASN A 1 113 ? 20.629 -4.258 -34.661 1.00 77.25 113 ASN A N 1
ATOM 892 C CA . ASN A 1 113 ? 20.958 -5.322 -33.704 1.00 77.25 113 ASN A CA 1
ATOM 893 C C . ASN A 1 113 ? 21.085 -4.804 -32.263 1.00 77.25 113 ASN A C 1
ATOM 895 O O . ASN A 1 113 ? 20.600 -5.447 -31.330 1.00 77.25 113 ASN A O 1
ATOM 899 N N . LYS A 1 114 ? 21.676 -3.621 -32.066 1.00 77.06 114 LYS A N 1
ATOM 900 C CA . LYS A 1 114 ? 21.763 -2.993 -30.739 1.00 77.06 114 LYS A CA 1
ATOM 901 C C . LYS A 1 114 ? 20.390 -2.555 -30.223 1.00 77.06 114 LYS A C 1
ATOM 903 O O . LYS A 1 114 ? 20.069 -2.830 -29.068 1.00 77.06 114 LYS A O 1
ATOM 908 N N . ASN A 1 115 ? 19.546 -1.987 -31.087 1.00 79.94 115 ASN A N 1
ATOM 909 C CA . ASN A 1 115 ? 18.169 -1.622 -30.739 1.00 79.94 115 ASN A CA 1
ATOM 910 C C . ASN A 1 115 ? 17.346 -2.839 -30.296 1.00 79.94 115 ASN A C 1
ATOM 912 O O . ASN A 1 115 ? 16.609 -2.753 -29.315 1.00 79.94 115 ASN A O 1
ATOM 916 N N . LYS A 1 116 ? 17.531 -4.004 -30.936 1.00 84.69 116 LYS A N 1
ATOM 917 C CA . LYS A 1 116 ? 16.912 -5.263 -30.485 1.00 84.69 116 LYS A CA 1
ATOM 918 C C . LYS A 1 116 ? 17.335 -5.642 -29.063 1.00 84.69 116 LYS A C 1
ATOM 920 O O . LYS A 1 116 ? 16.487 -6.047 -28.271 1.00 84.69 116 LYS A O 1
ATOM 925 N N . ARG A 1 117 ? 18.622 -5.509 -28.716 1.00 83.31 117 ARG A N 1
ATOM 926 C CA . ARG A 1 117 ? 19.117 -5.806 -27.357 1.00 83.31 117 ARG A CA 1
ATOM 927 C C . ARG A 1 117 ? 18.532 -4.848 -26.319 1.00 83.31 117 ARG A C 1
ATOM 929 O O . ARG A 1 117 ? 18.070 -5.306 -25.279 1.00 83.31 117 ARG A O 1
ATOM 936 N N . ILE A 1 118 ? 18.480 -3.553 -26.628 1.00 84.19 118 ILE A N 1
ATOM 937 C CA . ILE A 1 118 ? 17.843 -2.548 -25.763 1.00 84.19 118 ILE A CA 1
ATOM 938 C C . ILE A 1 118 ? 16.368 -2.893 -25.546 1.00 84.19 118 ILE A C 1
ATOM 940 O O . ILE A 1 118 ? 15.890 -2.855 -24.416 1.00 84.19 118 ILE A O 1
ATOM 944 N N . GLN A 1 119 ? 15.654 -3.295 -26.600 1.00 86.00 119 GLN A N 1
ATOM 945 C CA . GLN A 1 119 ? 14.252 -3.684 -26.480 1.00 86.00 119 GLN A CA 1
ATOM 946 C C . GLN A 1 119 ? 14.068 -4.921 -25.589 1.00 86.00 119 GLN A C 1
ATOM 948 O O . GLN A 1 119 ? 13.167 -4.942 -24.753 1.00 86.00 119 GLN A O 1
ATOM 953 N N . LYS A 1 120 ? 14.948 -5.927 -25.703 1.00 88.94 120 LYS A N 1
ATOM 954 C CA . LYS A 1 120 ? 14.940 -7.099 -24.810 1.00 88.94 120 LYS A CA 1
ATOM 955 C C . LYS A 1 120 ? 15.133 -6.700 -23.343 1.00 88.94 120 LYS A C 1
ATOM 957 O O . LYS A 1 120 ? 14.369 -7.150 -22.493 1.00 88.94 120 LYS A O 1
ATOM 962 N N . LEU A 1 121 ? 16.101 -5.829 -23.049 1.00 85.56 121 LEU A N 1
ATOM 963 C CA . LEU A 1 121 ? 16.348 -5.345 -21.685 1.00 85.56 121 LEU A CA 1
ATOM 964 C C . LEU A 1 121 ? 15.181 -4.509 -21.147 1.00 85.56 121 LEU A C 1
ATOM 966 O O . LEU A 1 121 ? 14.767 -4.706 -20.007 1.00 85.56 121 LEU A O 1
ATOM 970 N N . LYS A 1 122 ? 14.578 -3.646 -21.976 1.00 84.31 122 LYS A N 1
ATOM 971 C CA . LYS A 1 122 ? 13.360 -2.899 -21.616 1.00 84.31 122 LYS A CA 1
ATOM 972 C C . LYS A 1 122 ? 12.199 -3.831 -21.265 1.00 84.31 122 LYS A C 1
ATOM 974 O O . LYS A 1 122 ? 11.538 -3.623 -20.249 1.00 84.31 122 LYS A O 1
ATOM 979 N N . ASN A 1 123 ? 11.982 -4.884 -22.054 1.00 88.31 123 ASN A N 1
ATOM 980 C CA . ASN A 1 123 ? 10.953 -5.885 -21.768 1.00 88.31 123 ASN A CA 1
ATOM 981 C C . ASN A 1 123 ? 11.246 -6.631 -20.455 1.00 88.31 123 ASN A C 1
ATOM 983 O O . ASN A 1 123 ? 10.342 -6.814 -19.639 1.00 88.31 123 ASN A O 1
ATOM 987 N N . LYS A 1 124 ? 12.510 -7.007 -20.209 1.00 86.25 124 LYS A N 1
ATOM 988 C CA . LYS A 1 124 ? 12.936 -7.642 -18.951 1.00 86.25 124 LYS A CA 1
ATOM 989 C C . LYS A 1 124 ? 12.688 -6.728 -17.747 1.00 86.25 124 LYS A C 1
ATOM 991 O O . LYS A 1 124 ? 12.106 -7.179 -16.764 1.00 86.25 124 LYS A O 1
ATOM 996 N N . LYS A 1 125 ? 13.038 -5.440 -17.852 1.00 84.38 125 LYS A N 1
ATOM 997 C CA . LYS A 1 125 ? 12.742 -4.418 -16.835 1.00 84.38 125 LYS A CA 1
ATOM 998 C C . LYS A 1 125 ? 11.243 -4.331 -16.551 1.00 84.38 125 LYS A C 1
ATOM 1000 O O . LYS A 1 125 ? 10.843 -4.395 -15.395 1.00 84.38 125 LYS A O 1
ATOM 1005 N N . SER A 1 126 ? 10.413 -4.234 -17.590 1.00 85.00 126 SER A N 1
ATOM 1006 C CA . SER A 1 126 ? 8.953 -4.169 -17.440 1.00 85.00 126 SER A CA 1
ATOM 1007 C C . SER A 1 126 ? 8.388 -5.406 -16.726 1.00 85.00 126 SER A C 1
ATOM 1009 O O . SER A 1 126 ? 7.580 -5.269 -15.807 1.00 85.00 126 SER A O 1
ATOM 1011 N N . LYS A 1 127 ? 8.873 -6.610 -17.065 1.00 89.44 127 LYS A N 1
ATOM 1012 C CA . LYS A 1 127 ? 8.484 -7.857 -16.383 1.00 89.44 127 LYS A CA 1
ATOM 1013 C C . LYS A 1 127 ? 8.896 -7.853 -14.905 1.00 89.44 127 LYS A C 1
ATOM 1015 O O . LYS A 1 127 ? 8.087 -8.223 -14.058 1.00 89.44 127 LYS A O 1
ATOM 1020 N N . LEU A 1 128 ? 10.117 -7.411 -14.590 1.00 85.94 128 LEU A N 1
ATOM 1021 C CA . LEU A 1 128 ? 10.604 -7.300 -13.208 1.00 85.94 128 LEU A CA 1
ATOM 1022 C C . LEU A 1 128 ? 9.802 -6.282 -12.391 1.00 85.94 128 LEU A C 1
ATOM 1024 O O . LEU A 1 128 ? 9.446 -6.575 -11.255 1.00 85.94 128 LEU A O 1
ATOM 1028 N N . LEU A 1 129 ? 9.467 -5.127 -12.970 1.00 85.31 129 LEU A N 1
ATOM 1029 C CA . LEU A 1 129 ? 8.621 -4.126 -12.316 1.00 85.31 129 LEU A CA 1
ATOM 1030 C C . LEU A 1 129 ? 7.226 -4.679 -12.015 1.00 85.31 129 LEU A C 1
ATOM 1032 O O . LEU A 1 129 ? 6.750 -4.547 -10.894 1.00 85.31 129 LEU A O 1
ATOM 1036 N N . SER A 1 130 ? 6.613 -5.392 -12.963 1.00 85.75 130 SER A N 1
ATOM 1037 C CA . SER A 1 130 ? 5.324 -6.048 -12.717 1.00 85.75 130 SER A CA 1
ATOM 1038 C C . SER A 1 130 ? 5.409 -7.089 -11.592 1.00 85.75 130 SER A C 1
ATOM 1040 O O . SER A 1 130 ? 4.503 -7.194 -10.766 1.00 85.75 130 SER A O 1
ATOM 1042 N N . GLN A 1 131 ? 6.504 -7.853 -11.514 1.00 83.25 131 GLN A N 1
ATOM 1043 C CA . GLN A 1 131 ? 6.733 -8.781 -10.402 1.00 83.25 131 GLN A CA 1
ATOM 1044 C C . GLN A 1 131 ? 6.945 -8.048 -9.072 1.00 83.25 131 GLN A C 1
ATOM 1046 O O . GLN A 1 131 ? 6.418 -8.491 -8.054 1.00 83.25 131 GLN A O 1
ATOM 1051 N N . TYR A 1 132 ? 7.667 -6.925 -9.078 1.00 82.00 132 TYR A N 1
ATOM 1052 C CA . TYR A 1 132 ? 7.874 -6.081 -7.903 1.00 82.00 132 TYR A CA 1
ATOM 1053 C C . TYR A 1 132 ? 6.552 -5.526 -7.367 1.00 82.00 132 TYR A C 1
ATOM 1055 O O . TYR A 1 132 ? 6.266 -5.673 -6.182 1.00 82.00 132 TYR A O 1
ATOM 1063 N N . GLU A 1 133 ? 5.719 -4.952 -8.237 1.00 85.00 133 GLU A N 1
ATOM 1064 C CA . GLU A 1 133 ? 4.395 -4.433 -7.878 1.00 85.00 133 GLU A CA 1
ATOM 1065 C C . GLU A 1 133 ? 3.508 -5.533 -7.290 1.00 85.00 133 GLU A C 1
ATOM 1067 O O . GLU A 1 133 ? 2.912 -5.356 -6.226 1.00 85.00 133 GLU A O 1
ATOM 1072 N N . LYS A 1 134 ? 3.473 -6.710 -7.928 1.00 87.69 134 LYS A N 1
ATOM 1073 C CA . LYS A 1 134 ? 2.733 -7.870 -7.410 1.00 87.69 134 LYS A CA 1
ATOM 1074 C C . LYS A 1 134 ? 3.244 -8.303 -6.038 1.00 87.69 134 LYS A C 1
ATOM 1076 O O . LYS A 1 134 ? 2.436 -8.534 -5.141 1.00 87.69 134 LYS A O 1
ATOM 1081 N N . ALA A 1 135 ? 4.561 -8.400 -5.858 1.00 83.81 135 ALA A N 1
ATOM 1082 C CA . ALA A 1 135 ? 5.166 -8.771 -4.582 1.00 83.81 135 ALA A CA 1
ATOM 1083 C C . ALA A 1 135 ? 4.858 -7.743 -3.484 1.00 83.81 135 ALA A C 1
ATOM 1085 O O . ALA A 1 135 ? 4.575 -8.127 -2.348 1.00 83.81 135 ALA A O 1
ATOM 1086 N N . LEU A 1 136 ? 4.854 -6.450 -3.822 1.00 84.56 136 LEU A N 1
ATOM 1087 C CA . LEU A 1 136 ? 4.499 -5.377 -2.900 1.00 84.56 136 LEU A CA 1
ATOM 1088 C C . LEU A 1 136 ? 3.041 -5.512 -2.443 1.00 84.56 136 LEU A C 1
ATOM 1090 O O . LEU A 1 136 ? 2.797 -5.616 -1.240 1.00 84.56 136 LEU A O 1
ATOM 1094 N N . ILE A 1 137 ? 2.105 -5.631 -3.390 1.00 87.75 137 ILE A N 1
ATOM 1095 C CA . ILE A 1 137 ? 0.670 -5.801 -3.111 1.00 87.75 137 ILE A CA 1
ATOM 1096 C C . ILE A 1 137 ? 0.423 -7.059 -2.267 1.00 87.75 137 ILE A C 1
ATOM 1098 O O . ILE A 1 137 ? -0.323 -7.018 -1.291 1.00 87.75 137 ILE A O 1
ATOM 1102 N N . LEU A 1 138 ? 1.058 -8.185 -2.607 1.00 87.12 138 LEU A N 1
ATOM 1103 C CA . LEU A 1 138 ? 0.947 -9.424 -1.829 1.00 87.12 138 LEU A CA 1
ATOM 1104 C C . LEU A 1 138 ? 1.498 -9.259 -0.409 1.00 87.12 138 LEU A C 1
ATOM 1106 O O . LEU A 1 138 ? 0.895 -9.753 0.542 1.00 87.12 138 LEU A O 1
ATOM 1110 N N . SER A 1 139 ? 2.614 -8.545 -0.242 1.00 81.56 139 SER A N 1
ATOM 1111 C CA . SER A 1 139 ? 3.191 -8.292 1.080 1.00 81.56 139 SER A CA 1
ATOM 1112 C C . SER A 1 139 ? 2.279 -7.426 1.953 1.00 81.56 139 SER A C 1
ATOM 1114 O O . SER A 1 139 ? 2.133 -7.703 3.144 1.00 81.56 139 SER A O 1
ATOM 1116 N N . GLU A 1 140 ? 1.626 -6.418 1.372 1.00 83.75 140 GLU A N 1
ATOM 1117 C CA . GLU A 1 140 ? 0.652 -5.576 2.067 1.00 83.75 140 GLU A CA 1
ATOM 1118 C C . GLU A 1 140 ? -0.583 -6.380 2.463 1.00 83.75 140 GLU A C 1
ATOM 1120 O O . GLU A 1 140 ? -0.965 -6.364 3.634 1.00 83.75 140 GLU A O 1
ATOM 1125 N N . LYS A 1 141 ? -1.141 -7.164 1.531 1.00 85.25 141 LYS A N 1
ATOM 1126 C CA . LYS A 1 141 ? -2.278 -8.058 1.800 1.00 85.25 141 LYS A CA 1
ATOM 1127 C C . LYS A 1 141 ? -1.973 -9.070 2.903 1.00 85.25 141 LYS A C 1
ATOM 1129 O O . LYS A 1 141 ? -2.783 -9.252 3.807 1.00 85.25 141 LYS A O 1
ATOM 1134 N N . LYS A 1 142 ? -0.783 -9.677 2.890 1.00 82.69 142 LYS A N 1
ATOM 1135 C CA . LYS A 1 142 ? -0.359 -10.631 3.925 1.00 82.69 142 LYS A CA 1
ATOM 1136 C C . LYS A 1 142 ? -0.210 -9.965 5.295 1.00 82.69 142 LYS A C 1
ATOM 1138 O O . LYS A 1 142 ? -0.651 -10.522 6.297 1.00 82.69 142 LYS A O 1
ATOM 1143 N N . LYS A 1 143 ? 0.389 -8.768 5.360 1.00 77.75 143 LYS A N 1
ATOM 1144 C CA . LYS A 1 143 ? 0.462 -7.978 6.607 1.00 77.75 143 LYS A CA 1
ATOM 1145 C C . LYS A 1 143 ? -0.935 -7.674 7.143 1.00 77.75 143 LYS A C 1
ATOM 1147 O O . LYS A 1 143 ? -1.176 -7.802 8.341 1.00 77.75 143 LYS A O 1
ATOM 1152 N N . GLU A 1 144 ? -1.852 -7.309 6.251 1.00 82.81 144 GLU A N 1
ATOM 1153 C CA . GLU A 1 144 ? -3.266 -7.134 6.561 1.00 82.81 144 GLU A CA 1
ATOM 1154 C C . GLU A 1 144 ? -3.875 -8.394 7.189 1.00 82.81 144 GLU A C 1
ATOM 1156 O O . GLU A 1 144 ? -4.490 -8.317 8.255 1.00 82.81 144 GLU A O 1
ATOM 1161 N N . GLU A 1 145 ? -3.742 -9.543 6.532 1.00 83.19 145 GLU A N 1
ATOM 1162 C CA . GLU A 1 145 ? -4.298 -10.818 6.990 1.00 83.19 145 GLU A CA 1
ATOM 1163 C C . GLU A 1 145 ? -3.760 -11.218 8.361 1.00 83.19 145 GLU A C 1
ATOM 1165 O O . GLU A 1 145 ? -4.536 -11.563 9.252 1.00 83.19 145 GLU A O 1
ATOM 1170 N N . ILE A 1 146 ? -2.447 -11.096 8.565 1.00 78.88 146 ILE A N 1
ATOM 1171 C CA . ILE A 1 146 ? -1.808 -11.390 9.852 1.00 78.88 146 ILE A CA 1
ATOM 1172 C C . ILE A 1 146 ? -2.384 -10.487 10.944 1.00 78.88 146 ILE A C 1
ATOM 1174 O O . ILE A 1 146 ? -2.789 -10.973 12.001 1.00 78.88 146 ILE A O 1
ATOM 1178 N N . LEU A 1 147 ? -2.482 -9.179 10.685 1.00 78.38 147 LEU A N 1
ATOM 1179 C CA . LEU A 1 147 ? -3.061 -8.236 11.639 1.00 78.38 147 LEU A CA 1
ATOM 1180 C C . LEU A 1 147 ? -4.535 -8.563 11.937 1.00 78.38 147 LEU A C 1
ATOM 1182 O O . LEU A 1 147 ? -4.968 -8.447 13.080 1.00 78.38 147 LEU A O 1
ATOM 1186 N N . HIS A 1 148 ? -5.302 -9.000 10.930 1.00 76.25 148 HIS A N 1
ATOM 1187 C CA . HIS A 1 148 ? -6.690 -9.449 11.114 1.00 76.25 148 HIS A CA 1
ATOM 1188 C C . HIS A 1 148 ? -6.766 -10.669 12.026 1.00 76.25 148 HIS A C 1
ATOM 1190 O O . HIS A 1 148 ? -7.539 -10.661 12.982 1.00 76.25 148 HIS A O 1
ATOM 1196 N N . SER A 1 149 ? -5.966 -11.699 11.747 1.00 80.62 149 SER A N 1
ATOM 1197 C CA . SER A 1 149 ? -5.971 -12.943 12.519 1.00 80.62 149 SER A CA 1
ATOM 1198 C C . SER A 1 149 ? -5.610 -12.689 13.984 1.00 80.62 149 SER A C 1
ATOM 1200 O O . SER A 1 149 ? -6.359 -13.081 14.883 1.00 80.62 149 SER A O 1
ATOM 1202 N N . LEU A 1 150 ? -4.518 -11.950 14.220 1.00 80.31 150 LEU A N 1
ATOM 1203 C CA . LEU A 1 150 ? -4.043 -11.618 15.564 1.00 80.31 150 LEU A CA 1
ATOM 1204 C C . LEU A 1 150 ? -5.091 -10.826 16.358 1.00 80.31 150 LEU A C 1
ATOM 1206 O O . LEU A 1 150 ? -5.416 -11.186 17.490 1.00 80.31 150 LEU A O 1
ATOM 1210 N N . LEU A 1 151 ? -5.659 -9.763 15.775 1.00 79.56 151 LEU A N 1
ATOM 1211 C CA . LEU A 1 151 ? -6.616 -8.912 16.489 1.00 79.56 151 LEU A CA 1
ATOM 1212 C C . LEU A 1 151 ? -7.972 -9.598 16.708 1.00 79.56 151 LEU A C 1
ATOM 1214 O O . LEU A 1 151 ? -8.561 -9.466 17.784 1.00 79.56 151 LEU A O 1
ATOM 1218 N N . ARG A 1 152 ? -8.486 -10.331 15.711 1.00 70.81 152 ARG A N 1
ATOM 1219 C CA . ARG A 1 152 ? -9.857 -10.863 15.739 1.00 70.81 152 ARG A CA 1
ATOM 1220 C C . ARG A 1 152 ? -9.992 -12.132 16.564 1.00 70.81 152 ARG A C 1
ATOM 1222 O O . ARG A 1 152 ? -10.999 -12.283 17.257 1.00 70.81 152 ARG A O 1
ATOM 1229 N N . HIS A 1 153 ? -9.022 -13.036 16.470 1.00 77.31 153 HIS A N 1
ATOM 1230 C CA . HIS A 1 153 ? -9.094 -14.327 17.143 1.00 77.31 153 HIS A CA 1
ATOM 1231 C C . HIS A 1 153 ? -8.288 -14.312 18.433 1.00 77.31 153 HIS A C 1
ATOM 1233 O O . HIS A 1 153 ? -8.863 -14.516 19.502 1.00 77.31 153 HIS A O 1
ATOM 1239 N N . ASP A 1 154 ? -7.001 -13.989 18.374 1.00 78.38 154 ASP A N 1
ATOM 1240 C CA . ASP A 1 154 ? -6.127 -14.196 19.529 1.00 78.38 154 ASP A CA 1
ATOM 1241 C C . ASP A 1 154 ? -6.357 -13.155 20.621 1.00 78.38 154 ASP A C 1
ATOM 1243 O O . ASP A 1 154 ? -6.649 -13.512 21.767 1.00 78.38 154 ASP A O 1
ATOM 1247 N N . VAL A 1 155 ? -6.308 -11.864 20.276 1.00 84.12 155 VAL A N 1
ATOM 1248 C CA . VAL A 1 155 ? -6.479 -10.787 21.265 1.00 84.12 155 VAL A CA 1
ATOM 1249 C C . VAL A 1 155 ? -7.902 -10.779 21.827 1.00 84.12 155 VAL A C 1
ATOM 1251 O O . VAL A 1 155 ? -8.087 -10.730 23.045 1.00 84.12 155 VAL A O 1
ATOM 1254 N N . LYS A 1 156 ? -8.924 -10.908 20.972 1.00 84.06 156 LYS A N 1
ATOM 1255 C CA . LYS A 1 156 ? -10.325 -10.985 21.417 1.00 84.06 156 LYS A CA 1
ATOM 1256 C C . LYS A 1 156 ? -10.575 -12.183 22.333 1.00 84.06 156 LYS A C 1
ATOM 1258 O O . LYS A 1 156 ? -11.283 -12.044 23.330 1.00 84.06 156 LYS A O 1
ATOM 1263 N N . ASN A 1 157 ? -9.986 -13.346 22.043 1.00 86.38 157 ASN A N 1
ATOM 1264 C CA . ASN A 1 157 ? -10.109 -14.511 22.920 1.00 86.38 157 ASN A CA 1
ATOM 1265 C C . ASN A 1 157 ? -9.441 -14.272 24.276 1.00 86.38 157 ASN A C 1
ATOM 1267 O O . ASN A 1 157 ? -10.039 -14.581 25.305 1.00 86.38 157 ASN A O 1
ATOM 1271 N N . LYS A 1 158 ? -8.248 -13.668 24.304 1.00 85.69 158 LYS A N 1
ATOM 1272 C CA . LYS A 1 158 ? -7.563 -13.320 25.559 1.00 85.69 158 LYS A CA 1
ATOM 1273 C C . LYS A 1 158 ? -8.380 -12.325 26.392 1.00 85.69 158 LYS A C 1
ATOM 1275 O O . LYS A 1 158 ? -8.524 -12.520 27.597 1.00 85.69 158 LYS A O 1
ATOM 1280 N N . ILE A 1 159 ? -9.003 -11.333 25.752 1.00 88.81 159 ILE A N 1
ATOM 1281 C CA . ILE A 1 159 ? -9.938 -10.407 26.408 1.00 88.81 159 ILE A CA 1
ATOM 1282 C C . ILE A 1 159 ? -11.149 -11.145 26.983 1.00 88.81 159 ILE A C 1
ATOM 1284 O O . ILE A 1 159 ? -11.495 -10.924 28.140 1.00 88.81 159 ILE A O 1
ATOM 1288 N N . ARG A 1 160 ? -11.778 -12.045 26.219 1.00 87.12 160 ARG A N 1
ATOM 1289 C CA . ARG A 1 160 ? -12.928 -12.834 26.696 1.00 87.12 160 ARG A CA 1
ATOM 1290 C C . ARG A 1 160 ? -12.580 -13.674 27.922 1.00 87.12 160 ARG A C 1
ATOM 1292 O O . ARG A 1 160 ? -13.371 -13.724 28.859 1.00 87.12 160 ARG A O 1
ATOM 1299 N N . ILE A 1 161 ? -11.395 -14.285 27.940 1.00 88.62 161 ILE A N 1
ATOM 1300 C CA . ILE A 1 161 ? -10.889 -15.037 29.097 1.00 88.62 161 ILE A CA 1
ATOM 1301 C C . ILE A 1 161 ? -10.723 -14.107 30.306 1.00 88.62 161 ILE A C 1
ATOM 1303 O O . ILE A 1 161 ? -11.244 -14.401 31.380 1.00 88.62 161 ILE A O 1
ATOM 1307 N N . ALA A 1 162 ? -10.079 -12.948 30.128 1.00 88.88 162 ALA A N 1
ATOM 1308 C CA . ALA A 1 162 ? -9.917 -11.961 31.195 1.00 88.88 162 ALA A CA 1
ATOM 1309 C C . ALA A 1 162 ? -11.270 -11.450 31.731 1.00 88.88 162 ALA A C 1
ATOM 1311 O O . ALA A 1 162 ? -11.456 -11.338 32.942 1.00 88.88 162 ALA A O 1
ATOM 1312 N N . GLN A 1 163 ? -12.246 -11.204 30.850 1.00 88.25 163 GLN A N 1
ATOM 1313 C CA . GLN A 1 163 ? -13.619 -10.857 31.235 1.00 88.25 163 GLN A CA 1
ATOM 1314 C C . GLN A 1 163 ? -14.306 -11.991 32.003 1.00 88.25 163 GLN A C 1
ATOM 1316 O O . GLN A 1 163 ? -15.055 -11.718 32.939 1.00 88.25 163 GLN A O 1
ATOM 1321 N N . GLY A 1 164 ? -14.062 -13.247 31.624 1.00 88.19 164 GLY A N 1
ATOM 1322 C CA . GLY A 1 164 ? -14.561 -14.428 32.326 1.00 88.19 164 GLY A CA 1
ATOM 1323 C C . GLY A 1 164 ? -14.053 -14.490 33.764 1.00 88.19 164 GLY A C 1
ATOM 1324 O O . GLY A 1 164 ? -14.861 -14.543 34.690 1.00 88.19 164 GLY A O 1
ATOM 1325 N N . TYR A 1 165 ? -12.736 -14.381 33.962 1.00 87.25 165 TYR A N 1
ATOM 1326 C CA . TYR A 1 165 ? -12.146 -14.327 35.302 1.00 87.25 165 TYR A CA 1
ATOM 1327 C C . TYR A 1 165 ? -12.638 -13.126 36.104 1.00 87.25 165 TYR A C 1
ATOM 1329 O O . TYR A 1 165 ? -13.001 -13.278 37.265 1.00 87.25 165 TYR A O 1
ATOM 1337 N N . HIS A 1 166 ? -12.743 -11.950 35.483 1.00 88.12 166 HIS A N 1
ATOM 1338 C CA . HIS A 1 166 ? -13.295 -10.771 36.142 1.00 88.12 166 HIS A CA 1
ATOM 1339 C C . HIS A 1 166 ? -14.734 -11.002 36.636 1.00 88.12 166 HIS A C 1
ATOM 1341 O O . HIS A 1 166 ? -15.041 -10.698 37.785 1.00 88.12 166 HIS A O 1
ATOM 1347 N N . LYS A 1 167 ? -15.608 -11.591 35.805 1.00 86.31 167 LYS A N 1
ATOM 1348 C CA . LYS A 1 167 ? -16.988 -11.937 36.193 1.00 86.31 167 LYS A CA 1
ATOM 1349 C C . LYS A 1 167 ? -17.047 -12.968 37.319 1.00 86.31 167 LYS A C 1
ATOM 1351 O O . LYS A 1 167 ? -17.977 -12.929 38.115 1.00 86.31 167 LYS A O 1
ATOM 1356 N N . ILE A 1 168 ? -16.096 -13.901 37.370 1.00 89.31 168 ILE A N 1
ATOM 1357 C CA . ILE A 1 168 ? -15.986 -14.876 38.462 1.00 89.31 168 ILE A CA 1
ATOM 1358 C C . ILE A 1 168 ? -15.563 -14.167 39.751 1.00 89.31 168 ILE A C 1
ATOM 1360 O O . ILE A 1 168 ? -16.216 -14.349 40.771 1.00 89.31 168 ILE A O 1
ATOM 1364 N N . LEU A 1 169 ? -14.541 -13.307 39.692 1.00 88.44 169 LEU A N 1
ATOM 1365 C CA . LEU A 1 169 ? -14.048 -12.543 40.843 1.00 88.44 169 LEU A CA 1
ATOM 1366 C C . LEU A 1 169 ? -15.129 -11.637 41.446 1.00 88.44 169 LEU A C 1
ATOM 1368 O O . LEU A 1 169 ? -15.218 -11.524 42.661 1.00 88.44 169 LEU A O 1
ATOM 1372 N N . GLN A 1 170 ? -16.011 -11.067 40.621 1.00 83.81 170 GLN A N 1
ATOM 1373 C CA . GLN A 1 170 ? -17.150 -10.268 41.090 1.00 83.81 170 GLN A CA 1
ATOM 1374 C C . GLN A 1 170 ? -18.175 -11.038 41.942 1.00 83.81 170 GLN A C 1
ATOM 1376 O O . GLN A 1 170 ? -19.008 -10.399 42.577 1.00 83.81 170 GLN A O 1
ATOM 1381 N N . LYS A 1 171 ? -18.150 -12.378 41.951 1.00 87.69 171 LYS A N 1
ATOM 1382 C CA . LYS A 1 171 ? -19.061 -13.199 42.767 1.00 87.69 171 LYS A CA 1
ATOM 1383 C C . LYS A 1 171 ? -18.584 -13.394 44.208 1.00 87.69 171 LYS A C 1
ATOM 1385 O O . LYS A 1 171 ? -19.352 -13.902 45.016 1.00 87.69 171 LYS A O 1
ATOM 1390 N N . PHE A 1 172 ? -17.335 -13.049 44.513 1.00 88.62 172 PHE A N 1
ATOM 1391 C CA . PHE A 1 172 ? -16.768 -13.187 45.851 1.00 88.62 172 PHE A CA 1
ATOM 1392 C C . PHE A 1 172 ? -16.961 -11.901 46.659 1.00 88.62 172 PHE A C 1
ATOM 1394 O O . PHE A 1 172 ? -17.022 -10.804 46.098 1.00 88.62 172 PHE A O 1
ATOM 1401 N N . GLU A 1 173 ? -17.014 -12.026 47.986 1.00 89.50 173 GLU A N 1
ATOM 1402 C CA . GLU A 1 173 ? -16.880 -10.873 48.873 1.00 89.50 173 GLU A CA 1
ATOM 1403 C C . GLU A 1 173 ? -15.427 -10.399 48.857 1.00 89.50 173 GLU A C 1
ATOM 1405 O O . GLU A 1 173 ? -14.503 -11.107 49.253 1.00 89.50 173 GLU A O 1
ATOM 1410 N N . LEU A 1 174 ? -15.228 -9.196 48.330 1.00 87.19 174 LEU A N 1
ATOM 1411 C CA . LEU A 1 174 ? -13.922 -8.577 48.151 1.00 87.19 174 LEU A CA 1
ATOM 1412 C C . LEU A 1 174 ? -13.851 -7.296 48.977 1.00 87.19 174 LEU A C 1
ATOM 1414 O O . LEU A 1 174 ? -14.866 -6.616 49.150 1.00 87.19 174 LEU A O 1
ATOM 1418 N N . SER A 1 175 ? -12.651 -6.932 49.432 1.00 90.62 175 SER A N 1
ATOM 1419 C CA . SER A 1 175 ? -12.435 -5.622 50.048 1.00 90.62 175 SER A CA 1
ATOM 1420 C C . SER A 1 175 ? -12.722 -4.498 49.044 1.00 90.62 175 SER A C 1
ATOM 1422 O O . SER A 1 175 ? -12.598 -4.680 47.828 1.00 90.62 175 SER A O 1
ATOM 1424 N N . GLU A 1 176 ? -13.092 -3.318 49.543 1.00 88.19 176 GLU A N 1
ATOM 1425 C CA . GLU A 1 176 ? -13.380 -2.156 48.688 1.00 88.19 176 GLU A CA 1
ATOM 1426 C C . GLU A 1 176 ? -12.181 -1.755 47.811 1.00 88.19 176 GLU A C 1
ATOM 1428 O O . GLU A 1 176 ? -12.350 -1.401 46.645 1.00 88.19 176 GLU A O 1
ATOM 1433 N N . GLU A 1 177 ? -10.957 -1.913 48.317 1.00 87.75 177 GLU A N 1
ATOM 1434 C CA . GLU A 1 177 ? -9.730 -1.657 47.558 1.00 87.75 177 GLU A CA 1
ATOM 1435 C C . GLU A 1 177 ? -9.575 -2.622 46.365 1.00 87.75 177 GLU A C 1
ATOM 1437 O O . GLU A 1 177 ? -9.307 -2.206 45.235 1.00 87.75 177 GLU A O 1
ATOM 1442 N N . VAL A 1 178 ? -9.844 -3.918 46.569 1.00 87.62 178 VAL A N 1
ATOM 1443 C CA . VAL A 1 178 ? -9.800 -4.928 45.497 1.00 87.62 178 VAL A CA 1
ATOM 1444 C C . VAL A 1 178 ? -10.930 -4.717 44.483 1.00 87.62 178 VAL A C 1
ATOM 1446 O O . VAL A 1 178 ? -10.719 -4.893 43.277 1.00 87.62 178 VAL A O 1
ATOM 1449 N N . LYS A 1 179 ? -12.117 -4.283 44.929 1.00 87.50 179 LYS A N 1
ATOM 1450 C CA . LYS A 1 179 ? -13.219 -3.902 44.029 1.00 87.50 179 LYS A CA 1
ATOM 1451 C C . LYS A 1 179 ? -12.838 -2.728 43.126 1.00 87.50 179 LYS A C 1
ATOM 1453 O O . LYS A 1 179 ? -13.160 -2.764 41.934 1.00 87.50 179 LYS A O 1
ATOM 1458 N N . ASP A 1 180 ? -12.131 -1.722 43.641 1.00 86.94 180 ASP A N 1
ATOM 1459 C CA . ASP A 1 180 ? -11.656 -0.597 42.828 1.00 86.94 180 ASP A CA 1
ATOM 1460 C C . ASP A 1 180 ? -10.629 -1.042 41.771 1.00 86.94 180 ASP A C 1
ATOM 1462 O O . ASP A 1 180 ? -10.760 -0.699 40.588 1.00 86.94 180 ASP A O 1
ATOM 1466 N N . TYR A 1 181 ? -9.668 -1.900 42.137 1.00 85.88 181 TYR A N 1
ATOM 1467 C CA . TYR A 1 181 ? -8.734 -2.486 41.168 1.00 85.88 181 TYR A CA 1
ATOM 1468 C C . TYR A 1 181 ? -9.450 -3.293 40.081 1.00 85.88 181 TYR A C 1
ATOM 1470 O O . TYR A 1 181 ? -9.155 -3.135 38.892 1.00 85.88 181 TYR A O 1
ATOM 1478 N N . LEU A 1 182 ? -10.446 -4.101 40.451 1.00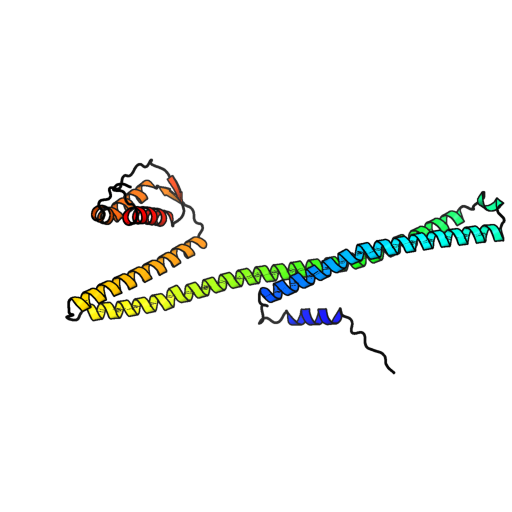 88.62 182 LEU A N 1
ATOM 1479 C CA . LEU A 1 182 ? -11.263 -4.844 39.493 1.00 88.62 182 LEU A CA 1
ATOM 1480 C C . LEU A 1 182 ? -12.047 -3.915 38.562 1.00 88.62 182 LEU A C 1
ATOM 1482 O O . LEU A 1 182 ? -12.114 -4.168 37.355 1.00 88.62 182 LEU A O 1
ATOM 1486 N N . LYS A 1 183 ? -12.605 -2.819 39.080 1.00 86.12 183 LYS A N 1
ATOM 1487 C CA . LYS A 1 183 ? -13.303 -1.807 38.276 1.00 86.12 183 LYS A CA 1
ATOM 1488 C C . LYS A 1 183 ? -12.360 -1.155 37.263 1.00 86.12 183 LYS A C 1
ATOM 1490 O O . LYS A 1 183 ? -12.719 -1.023 36.089 1.00 86.12 183 LYS A O 1
ATOM 1495 N N . LYS A 1 184 ? -11.139 -0.801 37.680 1.00 85.56 184 LYS A N 1
ATOM 1496 C CA . LYS A 1 184 ? -10.085 -0.264 36.800 1.00 85.56 184 LYS A CA 1
ATOM 1497 C C . LYS A 1 184 ? -9.674 -1.275 35.725 1.00 85.56 184 LYS A C 1
ATOM 1499 O O . LYS A 1 184 ? -9.627 -0.911 34.548 1.00 85.56 184 LYS A O 1
ATOM 1504 N N . ALA A 1 185 ? -9.469 -2.540 36.092 1.00 87.62 185 ALA A N 1
ATOM 1505 C CA . ALA A 1 185 ? -9.143 -3.613 35.153 1.00 87.62 185 ALA A CA 1
ATOM 1506 C C . ALA A 1 185 ? -10.256 -3.822 34.112 1.00 87.62 185 ALA A C 1
ATOM 1508 O O . ALA A 1 185 ? -9.985 -3.864 32.914 1.00 87.62 185 ALA A O 1
ATOM 1509 N N . ASN A 1 186 ? -11.523 -3.859 34.534 1.00 86.88 186 ASN A N 1
ATOM 1510 C CA . ASN A 1 186 ? -12.658 -3.984 33.616 1.00 86.88 186 ASN A CA 1
ATOM 1511 C C . ASN A 1 186 ? -12.761 -2.785 32.666 1.00 86.88 186 ASN A C 1
ATOM 1513 O O . ASN A 1 186 ? -12.976 -2.955 31.467 1.00 86.88 186 ASN A O 1
ATOM 1517 N N . LYS A 1 187 ? -12.539 -1.565 33.171 1.00 85.06 187 LYS A N 1
ATOM 1518 C CA . LYS A 1 187 ? -12.485 -0.361 32.331 1.00 85.06 187 LYS A CA 1
ATOM 1519 C C . LYS A 1 187 ? -11.382 -0.463 31.273 1.00 85.06 187 LYS A C 1
ATOM 1521 O O . LYS A 1 187 ? -11.630 -0.108 30.124 1.00 85.06 187 LYS A O 1
ATOM 1526 N N . ALA A 1 188 ? -10.197 -0.960 31.632 1.00 84.75 188 ALA A N 1
ATOM 1527 C CA . ALA A 1 188 ? -9.106 -1.184 30.682 1.00 84.75 188 ALA A CA 1
ATOM 1528 C C . ALA A 1 188 ? -9.478 -2.239 29.625 1.00 84.75 188 ALA A C 1
ATOM 1530 O O . ALA A 1 188 ? -9.345 -1.979 28.433 1.00 84.75 188 ALA A O 1
ATOM 1531 N N . ILE A 1 189 ? -10.042 -3.375 30.046 1.00 88.94 189 ILE A N 1
ATOM 1532 C CA . ILE A 1 189 ? -10.487 -4.451 29.150 1.00 88.94 189 ILE A CA 1
ATOM 1533 C C . ILE A 1 189 ? -11.562 -3.967 28.162 1.00 88.94 189 ILE A C 1
ATOM 1535 O O . ILE A 1 189 ? -11.503 -4.288 26.971 1.00 88.94 189 ILE A O 1
ATOM 1539 N N . ARG A 1 190 ? -12.540 -3.179 28.629 1.00 85.50 190 ARG A N 1
ATOM 1540 C CA . ARG A 1 190 ? -13.566 -2.572 27.764 1.00 85.50 190 ARG A CA 1
ATOM 1541 C C . ARG A 1 190 ? -12.937 -1.645 26.730 1.00 85.50 190 ARG A C 1
ATOM 1543 O O . ARG A 1 190 ? -13.158 -1.852 25.545 1.00 85.50 190 ARG A O 1
ATOM 1550 N N . LYS A 1 191 ? -12.058 -0.731 27.156 1.00 82.62 191 LYS A N 1
ATOM 1551 C CA . LYS A 1 191 ? -11.322 0.151 26.235 1.00 82.62 191 LYS A CA 1
ATOM 1552 C C . LYS A 1 191 ? -10.531 -0.630 25.182 1.00 82.62 191 LYS A C 1
ATOM 1554 O O . LYS A 1 191 ? -10.542 -0.254 24.016 1.00 82.62 191 LYS A O 1
ATOM 1559 N N . SER A 1 192 ? -9.863 -1.720 25.562 1.00 85.62 192 SER A N 1
ATOM 1560 C CA . SER A 1 192 ? -9.153 -2.581 24.605 1.00 85.62 192 SER A CA 1
ATOM 1561 C C . SER A 1 192 ? -10.101 -3.247 23.607 1.00 85.62 192 SER A C 1
ATOM 1563 O O . SER A 1 192 ? -9.766 -3.357 22.432 1.00 85.62 192 SER A O 1
ATOM 1565 N N . THR A 1 193 ? -11.290 -3.655 24.055 1.00 86.62 193 THR A N 1
ATOM 1566 C CA . THR A 1 193 ? -12.331 -4.213 23.178 1.00 86.62 193 THR A CA 1
ATOM 1567 C C . THR A 1 193 ? -12.811 -3.168 22.171 1.00 86.62 193 THR A C 1
ATOM 1569 O O . THR A 1 193 ? -12.866 -3.461 20.980 1.00 86.62 193 THR A O 1
ATOM 1572 N N . ASP A 1 194 ? -13.073 -1.942 22.631 1.00 83.56 194 ASP A N 1
ATOM 1573 C CA . ASP A 1 194 ? -13.522 -0.838 21.778 1.00 83.56 194 ASP A CA 1
ATOM 1574 C C . ASP A 1 194 ? -12.483 -0.505 20.698 1.00 83.56 194 ASP A C 1
ATOM 1576 O O . ASP A 1 194 ? -12.837 -0.309 19.540 1.00 83.56 194 ASP A O 1
ATOM 1580 N N . ILE A 1 195 ? -11.189 -0.493 21.042 1.00 83.19 195 ILE A N 1
ATOM 1581 C CA . ILE A 1 195 ? -10.105 -0.273 20.068 1.00 83.19 195 ILE A CA 1
ATOM 1582 C C . ILE A 1 195 ? -10.106 -1.365 18.991 1.00 83.19 195 ILE A C 1
ATOM 1584 O O . ILE A 1 195 ? -9.970 -1.055 17.809 1.00 83.19 195 ILE A O 1
ATOM 1588 N N . ILE A 1 196 ? -10.274 -2.634 19.374 1.00 84.50 196 ILE A N 1
ATOM 1589 C CA . ILE A 1 196 ? -10.288 -3.755 18.422 1.00 84.50 196 ILE A CA 1
ATOM 1590 C C . ILE A 1 196 ? -11.479 -3.651 17.467 1.00 84.50 196 ILE A C 1
ATOM 1592 O O . ILE A 1 196 ? -11.306 -3.852 16.265 1.00 84.50 196 ILE A O 1
ATOM 1596 N N . GLU A 1 197 ? -12.669 -3.310 17.969 1.00 82.31 197 GLU A N 1
ATOM 1597 C CA . GLU A 1 197 ? -13.842 -3.122 17.109 1.00 82.31 197 GLU A CA 1
ATOM 1598 C C . GLU A 1 197 ? -13.691 -1.873 16.216 1.00 82.31 197 GLU A C 1
ATOM 1600 O O . GLU A 1 197 ? -13.982 -1.959 15.030 1.00 82.31 197 GLU A O 1
ATOM 1605 N N . LYS A 1 198 ? -13.108 -0.761 16.694 1.00 78.62 198 LYS A N 1
ATOM 1606 C CA . LYS A 1 198 ? -12.793 0.402 15.833 1.00 78.62 198 LYS A CA 1
ATOM 1607 C C . LYS A 1 198 ? -11.826 0.051 14.700 1.00 78.62 198 LYS A C 1
ATOM 1609 O O . LYS A 1 198 ? -12.039 0.440 13.553 1.00 78.62 198 LYS A O 1
ATOM 1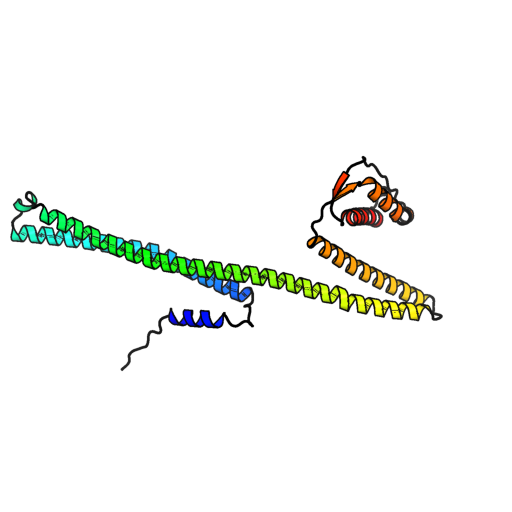614 N N . VAL A 1 199 ? -10.772 -0.715 14.994 1.00 81.94 199 VAL A N 1
ATOM 1615 C CA . VAL A 1 199 ? -9.829 -1.196 13.967 1.00 81.94 199 VAL A CA 1
ATOM 1616 C C . VAL A 1 199 ? -10.533 -2.102 12.955 1.00 81.94 199 VAL A C 1
ATOM 1618 O O . VAL A 1 199 ? -10.220 -2.049 11.765 1.00 81.94 199 VAL A O 1
ATOM 1621 N N . ARG A 1 200 ? -11.499 -2.910 13.400 1.00 77.81 200 ARG A N 1
ATOM 1622 C CA . ARG A 1 200 ? -12.324 -3.735 12.517 1.00 77.81 200 ARG A CA 1
ATOM 1623 C C . ARG A 1 200 ? -13.177 -2.877 11.582 1.00 77.81 200 ARG A C 1
ATOM 1625 O O . ARG A 1 200 ? -13.080 -3.067 10.371 1.00 77.81 200 ARG A O 1
ATOM 1632 N N . THR A 1 201 ? -13.936 -1.924 12.122 1.00 76.94 201 THR A N 1
ATOM 1633 C CA . THR A 1 201 ? -14.805 -1.033 11.344 1.00 76.94 201 THR A CA 1
ATOM 1634 C C . THR A 1 201 ? -14.003 -0.285 10.276 1.00 76.94 201 THR A C 1
ATOM 1636 O O . THR A 1 201 ? -14.323 -0.358 9.092 1.00 76.94 201 THR A O 1
ATOM 1639 N N . LEU A 1 202 ? -12.866 0.324 10.640 1.00 74.88 202 LEU A N 1
ATOM 1640 C CA . LEU A 1 202 ? -11.993 1.024 9.684 1.00 74.88 202 LEU A CA 1
ATOM 1641 C C . LEU A 1 202 ? -11.545 0.149 8.499 1.00 74.88 202 LEU A C 1
ATOM 1643 O O . LEU A 1 202 ? -11.344 0.657 7.396 1.00 74.88 202 LEU A O 1
ATOM 1647 N N . ARG A 1 203 ? -11.377 -1.161 8.707 1.00 72.38 203 ARG A N 1
ATOM 1648 C CA . ARG A 1 203 ? -10.953 -2.096 7.654 1.00 72.38 203 ARG A CA 1
ATOM 1649 C C . ARG A 1 203 ? -12.110 -2.614 6.806 1.00 72.38 203 ARG A C 1
ATOM 1651 O O . ARG A 1 203 ? -11.908 -2.786 5.609 1.00 72.38 203 ARG A O 1
ATOM 1658 N N . GLU A 1 204 ? -13.287 -2.843 7.387 1.00 72.25 204 GLU A N 1
ATOM 1659 C CA . GLU A 1 204 ? -14.498 -3.222 6.638 1.00 72.25 204 GLU A CA 1
ATOM 1660 C C . GLU A 1 204 ? -14.870 -2.113 5.633 1.00 72.25 204 GLU A C 1
ATOM 1662 O O . GLU A 1 204 ? -15.058 -2.389 4.448 1.00 72.25 204 GLU A O 1
ATOM 1667 N N . ILE A 1 205 ? -14.792 -0.842 6.046 1.00 70.88 205 ILE A N 1
ATOM 1668 C CA . ILE A 1 205 ? -15.062 0.299 5.156 1.00 70.88 205 ILE A CA 1
ATOM 1669 C C . ILE A 1 205 ? -14.042 0.472 4.025 1.00 70.88 205 ILE A C 1
ATOM 1671 O O . ILE A 1 205 ? -14.403 0.958 2.956 1.00 70.88 205 ILE A O 1
ATOM 1675 N N . ARG A 1 206 ? -12.784 0.039 4.185 1.00 65.38 206 ARG A N 1
ATOM 1676 C CA . ARG A 1 206 ? -11.825 0.068 3.065 1.00 65.38 206 ARG A CA 1
ATOM 1677 C C . ARG A 1 206 ? -12.238 -0.872 1.925 1.00 65.38 206 ARG A C 1
ATOM 1679 O O . ARG A 1 206 ? -11.888 -0.618 0.774 1.00 65.38 206 ARG A O 1
ATOM 1686 N N . ASN A 1 207 ? -12.957 -1.946 2.242 1.00 61.44 207 ASN A N 1
ATOM 1687 C CA . ASN A 1 207 ? -13.343 -2.967 1.273 1.00 61.44 207 ASN A CA 1
ATOM 1688 C C . ASN A 1 207 ? -14.702 -2.668 0.620 1.00 61.44 207 ASN A C 1
ATOM 1690 O O . ASN A 1 207 ? -14.921 -3.059 -0.525 1.00 61.44 207 ASN A O 1
ATOM 1694 N N . GLU A 1 208 ? -15.586 -1.937 1.304 1.00 60.19 208 GLU A N 1
ATOM 1695 C CA . GLU A 1 208 ? -16.934 -1.611 0.830 1.00 60.19 208 GLU A CA 1
ATOM 1696 C C . GLU A 1 208 ? -17.126 -0.092 0.679 1.00 60.19 208 GLU A C 1
ATOM 1698 O O . GLU A 1 208 ? -17.591 0.607 1.575 1.00 60.19 208 GLU A O 1
ATOM 1703 N N . ASN A 1 209 ? -16.823 0.441 -0.509 1.00 61.75 209 ASN A N 1
ATOM 1704 C CA . ASN A 1 209 ? -17.100 1.841 -0.863 1.00 61.75 209 ASN A CA 1
ATOM 1705 C C . ASN A 1 209 ? -18.580 2.055 -1.245 1.00 61.75 209 ASN A C 1
ATOM 1707 O O . ASN A 1 209 ? -18.891 2.586 -2.314 1.00 61.75 209 ASN A O 1
ATOM 1711 N N . MET A 1 210 ? -19.521 1.621 -0.402 1.00 66.69 210 MET A N 1
ATOM 1712 C CA . MET A 1 210 ? -20.947 1.855 -0.638 1.00 66.69 210 MET A CA 1
ATOM 1713 C C . MET A 1 210 ? -21.376 3.217 -0.086 1.00 66.69 210 MET A C 1
ATOM 1715 O O . MET A 1 210 ? -21.583 3.398 1.111 1.00 66.69 210 MET A O 1
ATOM 1719 N N . VAL A 1 211 ? -21.550 4.188 -0.982 1.00 80.00 211 VAL A N 1
ATOM 1720 C CA . VAL A 1 211 ? -22.093 5.511 -0.647 1.00 80.00 211 VAL A CA 1
ATOM 1721 C C . VAL A 1 211 ? -23.601 5.517 -0.883 1.00 80.00 211 VAL A C 1
ATOM 1723 O O . VAL A 1 211 ? -24.056 5.262 -1.998 1.00 80.00 211 VAL A O 1
ATOM 1726 N N . LYS A 1 212 ? -24.382 5.851 0.148 1.00 84.06 212 LYS A N 1
ATOM 1727 C CA . LYS A 1 212 ? -25.853 5.897 0.101 1.00 84.06 212 LYS A CA 1
ATOM 1728 C C . LYS A 1 212 ? -26.352 7.328 0.339 1.00 84.06 212 LYS A C 1
ATOM 1730 O O . LYS A 1 212 ? -25.646 8.164 0.900 1.00 84.06 212 LYS A O 1
ATOM 1735 N N . ASN A 1 213 ? -27.574 7.623 -0.110 1.00 88.69 213 ASN A N 1
ATOM 1736 C CA . ASN A 1 213 ? -28.252 8.881 0.218 1.00 88.69 213 ASN A CA 1
ATOM 1737 C C . ASN A 1 213 ? -28.813 8.796 1.642 1.00 88.69 213 ASN A C 1
ATOM 1739 O O . ASN A 1 213 ? -29.708 7.997 1.908 1.00 88.69 213 ASN A O 1
ATOM 1743 N N . ILE A 1 214 ? -28.304 9.635 2.541 1.00 86.81 214 ILE A N 1
ATOM 1744 C CA . ILE A 1 214 ? -28.590 9.605 3.976 1.00 86.81 214 ILE A CA 1
ATOM 1745 C C . ILE A 1 214 ? -29.199 10.946 4.399 1.00 86.81 214 ILE A C 1
ATOM 1747 O O . ILE A 1 214 ? -28.688 12.011 4.050 1.00 86.81 214 ILE A O 1
ATOM 1751 N N . LYS A 1 215 ? -30.296 10.907 5.166 1.00 89.56 215 LYS A N 1
ATOM 1752 C CA . LYS A 1 215 ? -30.839 12.090 5.854 1.00 89.56 215 LYS A CA 1
ATOM 1753 C C . LYS A 1 215 ? -30.029 12.325 7.127 1.00 89.56 215 LYS A C 1
ATOM 1755 O O . LYS A 1 215 ? -30.000 11.451 7.987 1.00 89.56 215 LYS A O 1
ATOM 1760 N N . ILE A 1 216 ? -29.391 13.488 7.255 1.00 88.00 216 ILE A N 1
ATOM 1761 C CA . ILE A 1 216 ? -28.462 13.738 8.368 1.00 88.00 216 ILE A CA 1
ATOM 1762 C C . ILE A 1 216 ? -29.170 14.073 9.687 1.00 88.00 216 ILE A C 1
ATOM 1764 O O . ILE A 1 216 ? -28.694 13.720 10.762 1.00 88.00 216 ILE A O 1
ATOM 1768 N N . ASN A 1 217 ? -30.331 14.724 9.611 1.00 89.25 217 ASN A N 1
ATOM 1769 C CA . ASN A 1 217 ? -31.040 15.231 10.784 1.00 89.25 217 ASN A CA 1
ATOM 1770 C C . ASN A 1 217 ? -31.396 14.155 11.826 1.00 89.25 217 ASN A C 1
ATOM 1772 O O . ASN A 1 217 ? -31.082 14.384 12.997 1.00 89.25 217 ASN A O 1
ATOM 1776 N N . PRO A 1 218 ? -31.962 12.994 11.435 1.00 88.88 218 PRO A N 1
ATOM 1777 C CA . PRO A 1 218 ? -32.253 11.909 12.372 1.00 88.88 218 PRO A CA 1
ATOM 1778 C C . PRO A 1 218 ? -30.997 11.339 13.043 1.00 88.88 218 PRO A C 1
ATOM 1780 O O . PRO A 1 218 ? -31.027 10.976 14.215 1.00 88.88 218 PRO A O 1
ATOM 1783 N N . ILE A 1 219 ? -29.879 11.283 12.311 1.00 87.88 219 ILE A N 1
ATOM 1784 C CA . ILE A 1 219 ? -28.602 10.781 12.835 1.00 87.88 219 ILE A CA 1
ATOM 1785 C C . ILE A 1 219 ? -28.071 11.734 13.903 1.00 87.88 219 ILE A C 1
ATOM 1787 O O . ILE A 1 219 ? -27.723 11.301 14.996 1.00 87.88 219 ILE A O 1
ATOM 1791 N N . LEU A 1 220 ? -28.058 13.039 13.620 1.00 89.19 220 LEU A N 1
ATOM 1792 C CA . LEU A 1 220 ? -27.612 14.040 14.589 1.00 89.19 220 LEU A CA 1
ATOM 1793 C C . LEU A 1 220 ? -28.498 14.060 15.838 1.00 89.19 220 LEU A C 1
ATOM 1795 O O . LEU A 1 220 ? -27.974 14.151 16.940 1.00 89.19 220 LEU A O 1
ATOM 1799 N N . GLU A 1 221 ? -29.819 13.939 15.696 1.00 89.31 221 GLU A N 1
ATOM 1800 C CA . GLU A 1 221 ? -30.735 13.876 16.846 1.00 89.31 221 GLU A CA 1
ATOM 1801 C C . GLU A 1 221 ? -30.457 12.671 17.739 1.00 89.31 221 GLU A C 1
ATOM 1803 O O . GLU A 1 221 ? -30.324 12.825 18.954 1.00 89.31 221 GLU A O 1
ATOM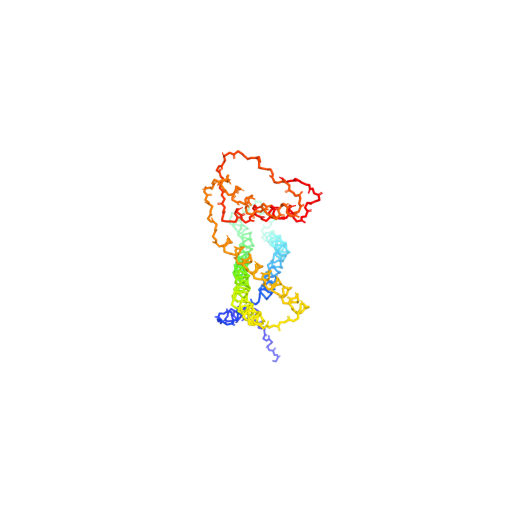 1808 N N . LYS A 1 222 ? -30.283 11.494 17.131 1.00 90.25 222 LYS A N 1
ATOM 1809 C CA . LYS A 1 222 ? -29.901 10.274 17.843 1.00 90.25 222 LYS A CA 1
ATOM 1810 C C . LYS A 1 222 ? -28.572 10.453 18.584 1.00 90.25 222 LYS A C 1
ATOM 1812 O O . LYS A 1 222 ? -28.468 10.101 19.755 1.00 90.25 222 LYS A O 1
ATOM 1817 N N . LEU A 1 223 ? -27.564 11.028 17.928 1.00 89.75 223 LEU A N 1
ATOM 1818 C CA . LEU A 1 223 ? -26.239 11.223 18.520 1.00 89.75 223 LEU A CA 1
ATOM 1819 C C . LEU A 1 223 ? -26.234 12.248 19.657 1.00 89.75 223 LEU A C 1
ATOM 1821 O O . LEU A 1 223 ? -25.561 12.028 20.663 1.00 89.75 223 LEU A O 1
ATOM 1825 N N . ILE A 1 224 ? -26.987 13.342 19.529 1.00 89.06 224 ILE A N 1
ATOM 1826 C CA . ILE A 1 224 ? -27.133 14.344 20.593 1.00 89.06 224 ILE A CA 1
ATOM 1827 C C . ILE A 1 224 ? -27.828 13.722 21.804 1.00 89.06 224 ILE A C 1
ATOM 1829 O O . ILE A 1 224 ? -27.365 13.907 22.927 1.00 89.06 224 ILE A O 1
ATOM 1833 N N . ALA A 1 225 ? -28.897 12.949 21.585 1.00 88.56 225 ALA A N 1
ATOM 1834 C CA . ALA A 1 225 ? -29.595 12.253 22.660 1.00 88.56 225 ALA A CA 1
ATOM 1835 C C . ALA A 1 225 ? -28.667 11.272 23.396 1.00 88.56 225 ALA A C 1
ATOM 1837 O O . ALA A 1 225 ? -28.602 11.300 24.621 1.00 88.56 225 ALA A O 1
ATOM 1838 N N . ASN A 1 226 ? -27.887 10.480 22.655 1.00 87.62 226 ASN A N 1
ATOM 1839 C CA . ASN A 1 226 ? -26.961 9.496 23.224 1.00 87.62 226 ASN A CA 1
ATOM 1840 C C . ASN A 1 226 ? -25.819 10.118 24.044 1.00 87.62 226 ASN A C 1
ATOM 1842 O O . ASN A 1 226 ? -25.278 9.461 24.928 1.00 87.62 226 ASN A O 1
ATOM 1846 N N . ASN A 1 227 ? -25.429 11.361 23.747 1.00 86.25 227 ASN A N 1
ATOM 1847 C CA . ASN A 1 227 ? -24.315 12.038 24.416 1.00 86.25 227 ASN A CA 1
ATOM 1848 C C . ASN A 1 227 ? -24.759 13.049 25.483 1.00 86.25 227 ASN A C 1
ATOM 1850 O O . ASN A 1 227 ? -23.906 13.675 26.113 1.00 86.25 227 ASN A O 1
ATOM 1854 N N . LYS A 1 228 ? -26.069 13.209 25.707 1.00 86.50 228 LYS A N 1
ATOM 1855 C CA . LYS A 1 228 ? -26.618 14.218 26.619 1.00 86.50 228 LYS A CA 1
ATOM 1856 C C . LYS A 1 228 ? -26.145 14.022 28.061 1.00 86.50 228 LYS A C 1
ATOM 1858 O O . LYS A 1 228 ? -25.622 14.959 28.649 1.00 86.50 228 LYS A O 1
ATOM 1863 N N . ASP A 1 229 ? -26.212 12.794 28.573 1.00 84.31 229 ASP A N 1
ATOM 1864 C CA . ASP A 1 229 ? -25.799 12.480 29.949 1.00 84.31 229 ASP A CA 1
ATOM 1865 C C . ASP A 1 229 ? -24.319 12.807 30.199 1.00 84.31 229 ASP A C 1
ATOM 1867 O O . ASP A 1 229 ? -23.938 13.294 31.262 1.00 84.31 229 ASP A O 1
ATOM 1871 N N . ILE A 1 230 ? -23.471 12.555 29.198 1.00 83.50 230 ILE A N 1
ATOM 1872 C CA . ILE A 1 230 ? -22.032 12.821 29.273 1.00 83.50 230 ILE A CA 1
ATOM 1873 C C . ILE A 1 230 ? -21.773 14.329 29.182 1.00 83.50 230 ILE A C 1
ATOM 1875 O O . ILE A 1 230 ? -20.907 14.848 29.884 1.00 83.50 230 ILE A O 1
ATOM 1879 N N . ALA A 1 231 ? -22.517 15.045 28.340 1.00 85.31 231 ALA A N 1
ATOM 1880 C CA . ALA A 1 231 ? -22.407 16.493 28.214 1.00 85.31 231 ALA A CA 1
ATOM 1881 C C . ALA A 1 231 ? -22.834 17.208 29.507 1.00 85.31 231 ALA A C 1
ATOM 1883 O O . ALA A 1 231 ? -22.114 18.087 29.981 1.00 85.31 231 ALA A O 1
ATOM 1884 N N . ASP A 1 232 ? -23.930 16.761 30.126 1.00 85.38 232 ASP A N 1
ATOM 1885 C CA . ASP A 1 232 ? -24.440 17.293 31.392 1.00 85.38 232 ASP A CA 1
ATOM 1886 C C . ASP A 1 232 ? -23.430 17.070 32.531 1.00 85.38 232 ASP A C 1
ATOM 1888 O O . ASP A 1 232 ? -23.127 17.996 33.281 1.00 85.38 232 ASP A O 1
ATOM 1892 N N . GLN A 1 233 ? -22.805 15.886 32.601 1.00 83.69 233 GLN A N 1
ATOM 1893 C CA . GLN A 1 233 ? -21.720 15.602 33.556 1.00 83.69 233 GLN A CA 1
ATOM 1894 C C . GLN A 1 233 ? -20.498 16.520 33.391 1.00 83.69 233 GLN A C 1
ATOM 1896 O O . GLN A 1 233 ? -19.769 16.742 34.357 1.00 83.69 233 GLN A O 1
ATOM 1901 N N . ASN A 1 234 ? -20.263 17.046 32.186 1.00 83.12 234 ASN A N 1
ATOM 1902 C CA . ASN A 1 234 ? -19.153 17.954 31.887 1.00 83.12 234 ASN A CA 1
ATOM 1903 C C . ASN A 1 234 ? -19.584 19.434 31.837 1.00 83.12 234 ASN A C 1
ATOM 1905 O O . ASN A 1 234 ? -18.765 20.286 31.511 1.00 83.12 234 ASN A O 1
ATOM 1909 N N . ASN A 1 235 ? -20.833 19.763 32.199 1.00 86.44 235 ASN A N 1
ATOM 1910 C CA . ASN A 1 235 ? -21.413 21.115 32.136 1.00 86.44 235 ASN A CA 1
ATOM 1911 C C . ASN A 1 235 ? -21.360 21.756 30.734 1.00 86.44 235 ASN A C 1
ATOM 1913 O O . ASN A 1 235 ? -21.128 22.961 30.590 1.00 86.44 235 ASN A O 1
ATOM 1917 N N . ILE A 1 236 ? -21.579 20.953 29.691 1.00 88.88 236 ILE A N 1
ATOM 1918 C CA . ILE A 1 236 ? -21.528 21.387 28.294 1.00 88.88 236 ILE A CA 1
ATOM 1919 C C . ILE A 1 236 ? -22.919 21.326 27.660 1.00 88.88 236 ILE A C 1
ATOM 1921 O O . ILE A 1 236 ? -23.572 20.289 27.647 1.00 88.88 236 ILE A O 1
ATOM 1925 N N . GLN A 1 237 ? -23.358 22.434 27.059 1.00 87.38 237 GLN A N 1
ATOM 1926 C CA . GLN A 1 237 ? -24.629 22.515 26.339 1.00 87.38 237 GLN A CA 1
ATOM 1927 C C . GLN A 1 237 ? -24.440 22.246 24.837 1.00 87.38 237 GLN A C 1
ATOM 1929 O O . GLN A 1 237 ? -23.762 23.012 24.154 1.00 87.38 237 GLN A O 1
ATOM 1934 N N . ILE A 1 238 ? -25.103 21.216 24.302 1.00 87.06 238 ILE A N 1
ATOM 1935 C CA . ILE A 1 238 ? -25.081 20.890 22.864 1.00 87.06 238 ILE A CA 1
ATOM 1936 C C . ILE A 1 238 ? -26.199 21.648 22.128 1.00 87.06 238 ILE A C 1
ATOM 1938 O O . ILE A 1 238 ? -27.378 21.496 22.461 1.00 87.06 238 ILE A O 1
ATOM 1942 N N . LYS A 1 239 ? -25.862 22.444 21.104 1.00 88.00 239 LYS A N 1
ATOM 1943 C CA . LYS A 1 239 ? -26.822 23.194 20.276 1.00 88.00 239 LYS A CA 1
ATOM 1944 C C . LYS A 1 239 ? -26.818 22.716 18.824 1.00 88.00 239 LYS A C 1
ATOM 1946 O O . LYS A 1 239 ? -25.871 22.920 18.075 1.00 88.00 239 LYS A O 1
ATOM 1951 N N . LYS A 1 240 ? -27.950 22.175 18.368 1.00 84.75 240 LYS A N 1
ATOM 1952 C CA . LYS A 1 240 ? -28.154 21.818 16.956 1.00 84.75 240 LYS A CA 1
ATOM 1953 C C . LYS A 1 240 ? -28.626 23.033 16.153 1.00 84.75 240 LYS A C 1
ATOM 1955 O O . LYS A 1 240 ? -29.726 23.532 16.378 1.00 84.75 240 LYS A O 1
ATOM 1960 N N . LYS A 1 241 ? -27.847 23.449 15.152 1.00 84.81 241 LYS A N 1
ATOM 1961 C CA . LYS A 1 241 ? -28.302 24.345 14.075 1.00 84.81 241 LYS A CA 1
ATOM 1962 C C . LYS A 1 241 ? -28.091 23.648 12.732 1.00 84.81 241 LYS A C 1
ATOM 1964 O O . LYS A 1 241 ? -27.016 23.736 12.152 1.00 84.81 241 LYS A O 1
ATOM 1969 N N . ALA A 1 242 ? -29.105 22.921 12.269 1.00 75.56 242 ALA A N 1
ATOM 1970 C CA . ALA A 1 242 ? -29.026 22.135 11.040 1.00 75.56 242 ALA A CA 1
ATOM 1971 C C . ALA A 1 242 ? -30.257 22.354 10.155 1.00 75.56 242 ALA A C 1
ATOM 1973 O O . ALA A 1 242 ? -31.386 22.384 10.644 1.00 75.56 242 ALA A O 1
ATOM 1974 N N . THR A 1 243 ? -30.025 22.484 8.852 1.00 76.25 243 THR A N 1
ATOM 1975 C CA . THR A 1 243 ? -31.052 22.455 7.804 1.00 76.25 243 THR A CA 1
ATOM 1976 C C . THR A 1 243 ? -31.348 21.013 7.398 1.00 76.25 243 THR A C 1
ATOM 1978 O O . THR A 1 243 ? -30.467 20.155 7.448 1.00 76.25 243 THR A O 1
ATOM 1981 N N . ASP A 1 244 ? -32.583 20.728 6.982 1.00 80.88 244 ASP A N 1
ATOM 1982 C CA . ASP A 1 244 ? -32.962 19.385 6.536 1.00 80.88 244 ASP A CA 1
ATOM 1983 C C . ASP A 1 244 ? -32.321 19.076 5.178 1.00 80.88 244 ASP A C 1
ATOM 1985 O O . ASP A 1 244 ? -32.736 19.583 4.137 1.00 80.88 244 ASP A O 1
ATOM 1989 N N . CYS A 1 245 ? -31.240 18.293 5.196 1.00 84.12 245 CYS A N 1
ATOM 1990 C CA . CYS A 1 245 ? -30.464 17.965 4.007 1.00 84.12 245 CYS A CA 1
ATOM 1991 C C . CYS A 1 245 ? -30.218 16.455 3.873 1.00 84.12 245 CYS A C 1
ATOM 1993 O O . CYS A 1 245 ? -30.100 15.703 4.850 1.00 84.12 245 CYS A O 1
ATOM 1995 N N . LYS A 1 246 ? -30.162 16.005 2.616 1.00 88.75 246 LYS A N 1
ATOM 1996 C CA . LYS A 1 246 ? -29.740 14.656 2.238 1.00 88.75 246 LYS A CA 1
ATOM 1997 C C . LYS A 1 246 ? -28.316 14.740 1.718 1.00 88.75 246 LYS A C 1
ATOM 1999 O O . LYS A 1 246 ? -28.045 15.533 0.821 1.00 88.75 246 LYS A O 1
ATOM 2004 N N . ILE A 1 247 ? -27.434 13.910 2.255 1.00 88.88 247 ILE A N 1
ATOM 2005 C CA . ILE A 1 247 ? -26.040 13.842 1.822 1.00 88.88 247 ILE A CA 1
ATOM 2006 C C . ILE A 1 247 ? -25.706 12.451 1.303 1.00 88.88 247 ILE A C 1
ATOM 2008 O O . ILE A 1 247 ? -26.335 11.460 1.673 1.00 88.88 247 ILE A O 1
ATOM 2012 N N . ARG A 1 248 ? -24.698 12.380 0.438 1.00 89.00 248 ARG A N 1
ATOM 2013 C CA . ARG A 1 248 ? -24.092 11.117 0.025 1.00 89.00 248 ARG A CA 1
ATOM 2014 C C . ARG A 1 248 ? -23.034 10.746 1.059 1.00 89.00 248 ARG A C 1
ATOM 2016 O O . ARG A 1 248 ? -22.017 11.424 1.148 1.00 89.00 248 ARG A O 1
ATOM 2023 N N . GLY A 1 249 ? -23.295 9.712 1.852 1.00 84.00 249 GLY A N 1
ATOM 2024 C CA . GLY A 1 249 ? -22.416 9.279 2.937 1.00 84.00 249 GLY A CA 1
ATOM 2025 C C . GLY A 1 249 ? -22.242 7.764 2.968 1.00 84.00 249 GLY A C 1
ATOM 2026 O O . GLY A 1 249 ? -23.112 7.021 2.512 1.00 84.00 249 GLY A O 1
ATOM 2027 N N . GLY A 1 250 ? -21.091 7.324 3.472 1.00 82.06 250 GLY A N 1
ATOM 2028 C CA . GLY A 1 250 ? -20.828 5.921 3.789 1.00 82.06 250 GLY A CA 1
ATOM 2029 C C . GLY A 1 250 ? -21.260 5.565 5.214 1.00 82.06 250 GLY A C 1
ATOM 2030 O O . GLY A 1 250 ? -21.771 6.404 5.955 1.00 82.06 250 GLY A O 1
ATOM 2031 N N . GLU A 1 251 ? -21.008 4.323 5.612 1.00 78.56 251 GLU A N 1
ATOM 2032 C CA . GLU A 1 251 ? -21.464 3.757 6.894 1.00 78.56 251 GLU A CA 1
ATOM 2033 C C . GLU A 1 251 ? -20.766 4.376 8.123 1.00 78.56 251 GLU A C 1
ATOM 2035 O O . GLU A 1 251 ? -21.333 4.404 9.210 1.00 78.56 251 GLU A O 1
ATOM 2040 N N . LEU A 1 252 ? -19.591 4.994 7.936 1.00 80.81 252 LEU A N 1
ATOM 2041 C CA . LEU A 1 252 ? -18.835 5.697 8.988 1.00 80.81 252 LEU A CA 1
ATOM 2042 C C . LEU A 1 252 ? -19.398 7.056 9.400 1.00 80.81 252 LEU A C 1
ATOM 2044 O O . LEU A 1 252 ? -18.859 7.694 10.303 1.00 80.81 252 LEU A O 1
ATOM 2048 N N . LEU A 1 253 ? -20.435 7.545 8.726 1.00 86.19 253 LEU A N 1
ATOM 2049 C CA . LEU A 1 253 ? -20.920 8.901 8.944 1.00 86.19 253 LEU A CA 1
ATOM 2050 C C . LEU A 1 253 ? -21.405 9.112 10.389 1.00 86.19 253 LEU A C 1
ATOM 2052 O O . LEU A 1 253 ? -21.087 10.128 11.000 1.00 86.19 253 LEU A O 1
ATOM 2056 N N . GLU A 1 254 ? -22.129 8.142 10.952 1.00 85.44 254 GLU A N 1
ATOM 2057 C CA . GLU A 1 254 ? -22.598 8.199 12.344 1.00 85.44 254 GLU A CA 1
ATOM 2058 C C . GLU A 1 254 ? -21.422 8.168 13.335 1.00 85.44 254 GLU A C 1
ATOM 2060 O O . GLU A 1 254 ? -21.373 8.973 14.266 1.00 85.44 254 GLU A O 1
ATOM 2065 N N . GLU A 1 255 ? -20.429 7.308 13.096 1.00 83.38 255 GLU A N 1
ATOM 2066 C CA . GLU A 1 255 ? -19.244 7.191 13.951 1.00 83.38 255 GLU A CA 1
ATOM 2067 C C . GLU A 1 255 ? -18.354 8.444 13.892 1.00 83.38 255 GLU A C 1
ATOM 2069 O O . GLU A 1 255 ? -17.822 8.872 14.918 1.00 83.38 255 GLU A O 1
ATOM 2074 N N . LEU A 1 256 ? -18.239 9.090 12.725 1.00 87.75 256 LEU A N 1
ATOM 2075 C CA . LEU A 1 256 ? -17.558 10.378 12.572 1.00 87.75 256 LEU A CA 1
ATOM 2076 C C . LEU A 1 256 ? -18.181 11.435 13.489 1.00 87.75 256 LEU A C 1
ATOM 2078 O O . LEU A 1 256 ? -17.474 12.042 14.293 1.00 87.75 256 LEU A O 1
ATOM 2082 N N . PHE A 1 257 ? -19.496 11.647 13.388 1.00 90.06 257 PHE A N 1
ATOM 2083 C CA . PHE A 1 257 ? -20.181 12.648 14.205 1.00 90.06 257 PHE A CA 1
ATOM 2084 C C . PHE A 1 257 ? -20.139 12.299 15.694 1.00 90.06 257 PHE A C 1
ATOM 2086 O O . PHE A 1 257 ? -19.912 13.192 16.507 1.00 90.06 257 PHE A O 1
ATOM 2093 N N . SER A 1 258 ? -20.278 11.020 16.057 1.00 88.19 258 SER A N 1
ATOM 2094 C CA . SER A 1 258 ? -20.141 10.582 17.450 1.00 88.19 258 SER A CA 1
ATOM 2095 C C . SER A 1 258 ? -18.756 10.909 18.010 1.00 88.19 258 SER A C 1
ATOM 2097 O O . SER A 1 258 ? -18.653 11.479 19.092 1.00 88.19 258 SER A O 1
ATOM 2099 N N . ASN A 1 259 ? -17.687 10.611 17.262 1.00 88.38 259 ASN A N 1
ATOM 2100 C CA . ASN A 1 259 ? -16.318 10.900 17.693 1.00 88.38 259 ASN A CA 1
ATOM 2101 C C . ASN A 1 259 ? -16.065 12.410 17.817 1.00 88.38 259 ASN A C 1
ATOM 2103 O O . ASN A 1 259 ? -15.386 12.834 18.750 1.00 88.38 259 ASN A O 1
ATOM 2107 N N . LEU A 1 260 ? -16.607 13.225 16.905 1.00 90.06 260 LEU A N 1
ATOM 2108 C CA . LEU A 1 260 ? -16.497 14.683 16.992 1.00 90.06 260 LEU A CA 1
ATOM 2109 C C . LEU A 1 260 ? -17.201 15.218 18.245 1.00 90.06 260 LEU A C 1
ATOM 2111 O O . LEU A 1 260 ? -16.582 15.954 19.007 1.00 90.06 260 LEU A O 1
ATOM 2115 N N . ILE A 1 261 ? -18.445 14.797 18.495 1.00 89.94 261 ILE A N 1
ATOM 2116 C CA . ILE A 1 261 ? -19.220 15.216 19.672 1.00 89.94 261 ILE A CA 1
ATOM 2117 C C . ILE A 1 261 ? -18.517 14.777 20.962 1.00 89.94 261 ILE A C 1
ATOM 2119 O O . ILE A 1 261 ? -18.303 15.598 21.851 1.00 89.94 261 ILE A O 1
ATOM 2123 N N . GLU A 1 262 ? -18.098 13.513 21.061 1.00 87.62 262 GLU A N 1
ATOM 2124 C CA . GLU A 1 262 ? -17.384 13.012 22.239 1.00 87.62 262 GLU A CA 1
ATOM 2125 C C . GLU A 1 262 ? -16.074 13.758 22.495 1.00 87.62 262 GLU A C 1
ATOM 2127 O O . GLU A 1 262 ? -15.764 14.074 23.645 1.00 87.62 262 GLU A O 1
ATOM 2132 N N . ASN A 1 263 ? -15.290 14.028 21.447 1.00 88.88 263 ASN A N 1
ATOM 2133 C CA . ASN A 1 263 ? -14.033 14.758 21.583 1.00 88.88 263 ASN A CA 1
ATOM 2134 C C . ASN A 1 263 ? -14.280 16.193 22.041 1.00 88.88 263 ASN A C 1
ATOM 2136 O O . ASN A 1 263 ? -13.562 16.679 22.912 1.00 88.88 263 ASN A O 1
ATOM 2140 N N . SER A 1 264 ? -15.311 16.852 21.513 1.00 89.81 264 SER A N 1
ATOM 2141 C CA . SER A 1 264 ? -15.712 18.179 21.971 1.00 89.81 264 SER A CA 1
ATOM 2142 C C . SER A 1 264 ? -16.146 18.160 23.438 1.00 89.81 264 SER A C 1
ATOM 2144 O O . SER A 1 264 ? -15.718 19.020 24.197 1.00 89.81 264 SER A O 1
ATOM 2146 N N . ILE A 1 265 ? -16.907 17.158 23.888 1.00 87.69 265 ILE A N 1
ATOM 2147 C CA . ILE A 1 265 ? -17.310 17.065 25.301 1.00 87.69 265 ILE A CA 1
ATOM 2148 C C . ILE A 1 265 ? -16.098 16.829 26.217 1.00 87.69 265 ILE A C 1
ATOM 2150 O O . ILE A 1 265 ? -15.998 17.430 27.280 1.00 87.69 265 ILE A O 1
ATOM 2154 N N . LYS A 1 266 ? -15.159 15.966 25.812 1.00 83.75 266 LYS A N 1
ATOM 2155 C CA . LYS A 1 266 ? -14.000 15.583 26.641 1.00 83.75 266 LYS A CA 1
ATOM 2156 C C . LYS A 1 266 ? -12.884 16.624 26.668 1.00 83.75 266 LYS A C 1
ATOM 2158 O O . LYS A 1 266 ? -12.129 16.666 27.636 1.00 83.75 266 LYS A O 1
ATOM 2163 N N . HIS A 1 267 ? -12.719 17.381 25.585 1.00 84.38 267 HIS A N 1
ATOM 2164 C CA . HIS A 1 267 ? -11.547 18.232 25.377 1.00 84.38 267 HIS A CA 1
ATOM 2165 C C . HIS A 1 267 ? -11.874 19.701 25.139 1.00 84.38 267 HIS A C 1
ATOM 2167 O O . HIS A 1 267 ? -10.944 20.506 25.097 1.00 84.38 267 HIS A O 1
ATOM 2173 N N . SER A 1 268 ? -13.144 20.089 24.965 1.00 79.06 268 SER A N 1
ATOM 2174 C CA . SER A 1 268 ? -13.430 21.519 24.912 1.00 79.06 268 SER A CA 1
ATOM 2175 C C . SER A 1 268 ? -13.267 22.110 26.307 1.00 79.06 268 SER A C 1
ATOM 2177 O O . SER A 1 268 ? -13.859 21.637 27.272 1.00 79.06 268 SER A O 1
ATOM 2179 N N . ASN A 1 269 ? -12.513 23.202 26.389 1.00 78.44 269 ASN A N 1
ATOM 2180 C CA . ASN A 1 269 ? -12.503 24.081 27.559 1.00 78.44 269 ASN A CA 1
ATOM 2181 C C . ASN A 1 269 ? -13.716 25.036 27.552 1.00 78.44 269 ASN A C 1
ATOM 2183 O O . ASN A 1 269 ? -13.694 26.080 28.200 1.00 78.44 269 ASN A O 1
ATOM 2187 N N . GLY A 1 270 ? -14.733 24.740 26.738 1.00 79.25 270 GLY A N 1
ATOM 2188 C CA . GLY A 1 270 ? -15.934 25.544 26.572 1.00 79.25 270 GLY A CA 1
ATOM 2189 C C . GLY A 1 270 ? -17.117 24.951 27.329 1.00 79.25 270 GLY A C 1
ATOM 2190 O O . GLY A 1 270 ? -17.091 23.813 27.778 1.00 79.25 270 GLY A O 1
ATOM 2191 N N . ASN A 1 271 ? -18.187 25.732 27.436 1.00 82.56 271 ASN A N 1
ATOM 2192 C CA . ASN A 1 271 ? -19.456 25.311 28.037 1.00 82.56 271 ASN A CA 1
ATOM 2193 C C . ASN A 1 271 ? -20.547 25.029 26.988 1.00 82.56 271 ASN A C 1
ATOM 2195 O O . ASN A 1 271 ? -21.699 24.778 27.347 1.00 82.56 271 ASN A O 1
ATOM 2199 N N . LYS A 1 272 ? -20.222 25.126 25.689 1.00 83.81 272 LYS A N 1
ATOM 2200 C CA . LYS A 1 272 ? -21.167 24.982 24.570 1.00 83.81 272 LYS A CA 1
ATOM 2201 C C . LYS A 1 272 ? -20.495 24.355 23.349 1.00 83.81 272 LYS A C 1
ATOM 2203 O O . LYS A 1 272 ? -19.362 24.722 23.039 1.00 83.81 272 LYS A O 1
ATOM 2208 N N . ILE A 1 273 ? -21.222 23.475 22.657 1.00 80.81 273 ILE A N 1
ATOM 2209 C CA . ILE A 1 273 ? -20.843 22.849 21.376 1.00 80.81 273 ILE A CA 1
ATOM 2210 C C . ILE A 1 273 ? -21.965 23.067 20.365 1.00 80.81 273 ILE A C 1
ATOM 2212 O O . ILE A 1 273 ? -23.143 22.864 20.749 1.00 80.81 273 ILE A O 1
#

InterPro domains:
  IPR036890 Histidine kinase/HSP90-like ATPase superfamily [G3DSA:3.30.565.10] (183-273)

Foldseek 3Di:
DDDDDPDDPVVVVVVVVVVPPPPPDLDDLVVLVVVLVVLVVVLVVLVVVCVVVVVVLVVVLVVVLVVVVVVVQVVCCVPPNPVCVVVDDPVVVVVNVVSNVVSVVVVVVVVVVSVVVSVVSVVVSVVSVVSSVVNVVVVVVVVVVVVCCCLPPPVVVVLVVVVVVLVVVVVDDDDPVVVVVSVVVVVVSVVSVVVSVVVVVVVVCVVDVDWDWDFVVVLVVVLCVVCVVLLVVLLAAEDDDDDGDIDGDDPCPSVVVNVVVVCCSVPPPDNYD

Secondary structure (DSSP, 8-state):
--------TTHHHHHHHHHS--TT----HHHHHHHHHHHHHHHHHHHHHHHHHHHHHHHHHHHHHHHHHHHHHHHHHHHH-GGGGGS--HHHHHHHHHHHHHHHHHHHHHHHHHHHHHHHHHHHHHHHHHHHHHHHHHHHHHHHHHHHHIIIIIIHHHHHHHHHHHHHHTTS---HHHHHHHHHHHHHHHHHHHHHHHHHHHHHHHH----EEEEHHHHHHHHHHHHHHHHHHTT-B--------EEEE-TTHHHHHHHHHHHHHHH-SSSB-

pLDDT: mean 77.59, std 13.12, range [30.89, 90.62]